Protein AF-A0A8J6B4F4-F1 (afdb_monomer_lite)

Structure (mmCIF, N/CA/C/O backbone):
data_AF-A0A8J6B4F4-F1
#
_entry.id   AF-A0A8J6B4F4-F1
#
loop_
_atom_site.group_PDB
_atom_site.id
_atom_site.type_symbol
_atom_site.label_atom_id
_atom_site.label_alt_id
_atom_site.label_comp_id
_atom_site.label_asym_id
_atom_site.label_entity_id
_atom_site.label_seq_id
_atom_site.pdbx_PDB_ins_code
_atom_site.Cartn_x
_atom_site.Cartn_y
_atom_site.Cartn_z
_atom_site.occupancy
_atom_site.B_iso_or_equiv
_atom_site.auth_seq_id
_atom_site.auth_comp_id
_atom_site.auth_asym_id
_atom_site.auth_atom_id
_atom_site.pdbx_PDB_model_num
ATOM 1 N N . MET A 1 1 ? 9.543 5.063 8.892 1.00 41.09 1 MET A N 1
ATOM 2 C CA . MET A 1 1 ? 10.675 5.876 8.385 1.00 41.09 1 MET A CA 1
ATOM 3 C C . MET A 1 1 ? 11.629 5.167 7.406 1.00 41.09 1 MET A C 1
ATOM 5 O O . MET A 1 1 ? 12.357 5.876 6.733 1.00 41.09 1 MET A O 1
ATOM 9 N N . HIS A 1 2 ? 11.644 3.829 7.254 1.00 43.56 2 HIS A N 1
ATOM 10 C CA . HIS A 1 2 ? 12.591 3.146 6.340 1.00 43.56 2 HIS A CA 1
ATOM 11 C C . HIS A 1 2 ? 12.110 2.933 4.886 1.00 43.56 2 HIS A C 1
ATOM 13 O O . HIS A 1 2 ? 12.934 2.634 4.029 1.00 43.56 2 HIS A O 1
ATOM 19 N N . ARG A 1 3 ? 10.814 3.102 4.579 1.00 51.53 3 ARG A N 1
ATOM 20 C CA . ARG A 1 3 ? 10.248 2.770 3.253 1.00 51.53 3 ARG A CA 1
ATOM 21 C C . ARG A 1 3 ? 10.528 3.803 2.148 1.00 51.53 3 ARG A C 1
ATOM 23 O O . ARG A 1 3 ? 10.890 3.411 1.043 1.00 51.53 3 ARG A O 1
ATOM 30 N N . GLY A 1 4 ? 10.479 5.102 2.452 1.00 48.88 4 GLY A N 1
ATOM 31 C CA . GLY A 1 4 ? 10.804 6.146 1.465 1.00 48.88 4 GLY A CA 1
ATOM 32 C C . GLY A 1 4 ? 12.271 6.131 1.014 1.00 48.88 4 GLY A C 1
ATOM 33 O O . GLY A 1 4 ? 12.582 6.481 -0.119 1.00 48.88 4 GLY A O 1
ATOM 34 N N . VAL A 1 5 ? 13.182 5.649 1.870 1.00 50.75 5 VAL A N 1
ATOM 35 C CA . VAL A 1 5 ? 14.607 5.503 1.526 1.00 50.75 5 VAL A CA 1
ATOM 36 C C . VAL A 1 5 ? 14.806 4.392 0.497 1.00 50.75 5 VAL A C 1
ATOM 38 O O . VAL A 1 5 ? 15.551 4.581 -0.457 1.00 50.75 5 VAL A O 1
ATOM 41 N N . THR A 1 6 ? 14.114 3.258 0.640 1.00 56.06 6 THR A N 1
ATOM 42 C CA . THR A 1 6 ? 14.186 2.168 -0.345 1.00 56.06 6 THR A CA 1
ATOM 43 C C . THR A 1 6 ? 13.655 2.585 -1.717 1.00 56.06 6 THR A C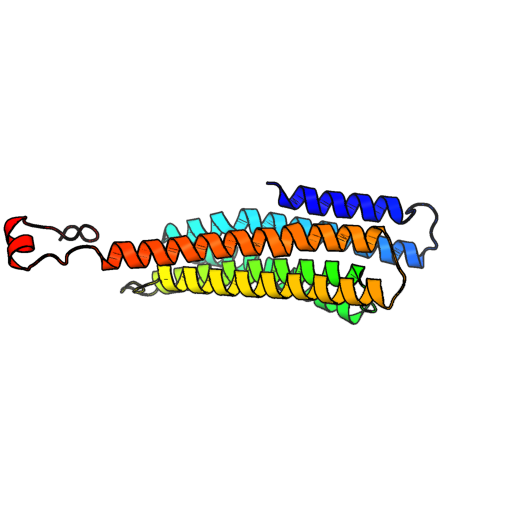 1
ATOM 45 O O . THR A 1 6 ? 14.277 2.250 -2.720 1.00 56.06 6 THR A O 1
ATOM 48 N N . GLU A 1 7 ? 12.584 3.382 -1.767 1.00 55.16 7 GLU A N 1
ATOM 49 C CA . GLU A 1 7 ? 12.007 3.902 -3.018 1.00 55.16 7 GLU A CA 1
ATOM 50 C C . GLU A 1 7 ? 12.895 4.983 -3.664 1.00 55.16 7 GLU A C 1
ATOM 52 O O . GLU A 1 7 ? 13.120 4.977 -4.878 1.00 55.16 7 GLU A O 1
ATOM 57 N N . GLY A 1 8 ? 13.493 5.862 -2.852 1.00 54.66 8 GLY A N 1
ATOM 58 C CA . GLY A 1 8 ? 14.472 6.851 -3.311 1.00 54.66 8 GLY A CA 1
ATOM 59 C C . GLY A 1 8 ? 15.766 6.221 -3.842 1.00 54.66 8 GLY A C 1
ATOM 60 O O . GLY A 1 8 ? 16.319 6.680 -4.842 1.00 54.66 8 GLY A O 1
ATOM 61 N N . VAL A 1 9 ? 16.226 5.127 -3.228 1.00 61.97 9 VAL A N 1
ATOM 62 C CA . VAL A 1 9 ? 17.401 4.373 -3.693 1.00 61.97 9 VAL A CA 1
ATOM 63 C C . VAL A 1 9 ? 17.112 3.666 -5.018 1.00 61.97 9 VAL A C 1
ATOM 65 O O . VAL A 1 9 ? 17.952 3.719 -5.916 1.00 61.97 9 VAL A O 1
ATOM 68 N N . THR A 1 10 ? 15.919 3.088 -5.204 1.00 62.47 10 THR A N 1
ATOM 69 C CA . THR A 1 10 ? 15.520 2.542 -6.515 1.00 62.47 10 THR A CA 1
ATOM 70 C C . THR A 1 10 ? 15.456 3.621 -7.602 1.00 62.47 10 THR A C 1
ATOM 72 O O . THR A 1 10 ? 15.876 3.371 -8.728 1.00 62.47 10 THR A O 1
ATOM 75 N N . LEU A 1 11 ? 15.035 4.844 -7.255 1.00 58.38 11 LEU A N 1
ATOM 76 C CA . LEU A 1 11 ? 15.021 6.016 -8.143 1.00 58.38 11 LEU A CA 1
ATOM 77 C C . LEU A 1 11 ? 16.424 6.430 -8.597 1.00 58.38 11 LEU A C 1
ATOM 79 O O . LEU A 1 11 ? 16.657 6.685 -9.778 1.00 58.38 11 LEU A O 1
ATOM 83 N N . MET A 1 12 ? 17.364 6.485 -7.653 1.00 61.19 12 MET A N 1
ATOM 84 C CA . MET A 1 12 ? 18.741 6.875 -7.936 1.00 61.19 12 MET A CA 1
ATOM 85 C C . MET A 1 12 ? 19.454 5.835 -8.806 1.00 61.19 12 MET A C 1
ATOM 87 O O . MET A 1 12 ? 20.172 6.206 -9.732 1.00 61.19 12 MET A O 1
ATOM 91 N N . LEU A 1 13 ? 19.210 4.545 -8.558 1.00 67.62 13 LEU A N 1
ATOM 92 C CA . LEU A 1 13 ? 19.759 3.458 -9.371 1.00 67.62 13 LEU A CA 1
ATOM 93 C C . LEU A 1 13 ? 19.210 3.485 -10.804 1.00 67.62 13 LEU A C 1
ATOM 95 O O . LEU A 1 13 ? 19.991 3.395 -11.748 1.00 67.62 13 LEU A O 1
ATOM 99 N N . LEU A 1 14 ? 17.904 3.714 -10.977 1.00 62.75 14 LEU A N 1
ATOM 100 C CA . LEU A 1 14 ? 17.281 3.858 -12.297 1.00 62.75 14 LEU A CA 1
ATOM 101 C C . LEU A 1 14 ? 17.819 5.067 -13.080 1.00 62.75 14 LEU A C 1
ATOM 103 O O . LEU A 1 14 ? 18.054 4.964 -14.284 1.00 62.75 14 LEU A O 1
ATOM 107 N N . ALA A 1 15 ? 18.063 6.201 -12.417 1.00 58.19 15 ALA A N 1
ATOM 108 C CA . ALA A 1 15 ? 18.591 7.412 -13.054 1.00 58.19 15 ALA A CA 1
ATOM 109 C C . ALA A 1 15 ? 20.081 7.300 -13.438 1.00 58.19 15 ALA A C 1
ATOM 111 O O . ALA A 1 15 ? 20.487 7.796 -14.489 1.00 58.19 15 ALA A O 1
ATOM 112 N N . LEU A 1 16 ? 20.893 6.630 -12.612 1.00 61.84 16 LEU A N 1
ATOM 113 C CA . LEU A 1 16 ? 22.313 6.372 -12.894 1.00 61.84 16 LEU A CA 1
ATOM 114 C C . LEU A 1 16 ? 22.501 5.378 -14.043 1.00 61.84 16 LEU A C 1
ATOM 116 O O . LEU A 1 16 ? 23.396 5.544 -14.868 1.00 61.84 16 LEU A O 1
ATOM 120 N N . GLN A 1 17 ? 21.648 4.359 -14.113 1.00 59.25 17 GLN A N 1
ATOM 121 C CA . GLN A 1 17 ? 21.760 3.283 -15.093 1.00 59.25 17 GLN A CA 1
ATOM 122 C C . GLN A 1 17 ? 21.285 3.681 -16.498 1.00 59.25 17 GLN A C 1
ATOM 124 O O . GLN A 1 17 ? 21.680 3.059 -17.480 1.00 59.25 17 GLN A O 1
ATOM 129 N N . THR A 1 18 ? 20.461 4.723 -16.613 1.00 57.94 18 THR A N 1
ATOM 130 C CA . THR A 1 18 ? 19.840 5.138 -17.881 1.00 57.94 18 THR A CA 1
ATOM 131 C C . THR A 1 18 ? 20.628 6.189 -18.665 1.00 57.94 18 THR A C 1
ATOM 133 O O . THR A 1 18 ? 20.207 6.537 -19.762 1.00 57.94 18 THR A O 1
ATOM 136 N N . GLY A 1 19 ? 21.774 6.680 -18.169 1.00 53.78 19 GLY A N 1
ATOM 137 C CA . GLY A 1 19 ? 22.649 7.576 -18.946 1.00 53.78 19 GLY A CA 1
ATOM 138 C C . GLY A 1 19 ? 21.960 8.877 -19.382 1.00 53.78 19 GLY A C 1
ATOM 139 O O . GLY A 1 19 ? 22.082 9.302 -20.526 1.00 53.78 19 GLY A O 1
ATOM 140 N N . LEU A 1 20 ? 21.214 9.499 -18.462 1.00 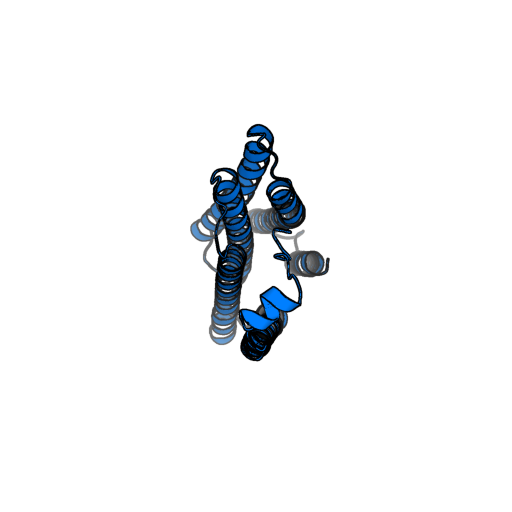48.41 20 LEU A N 1
ATOM 141 C CA . LEU A 1 20 ? 20.202 10.547 -18.682 1.00 48.41 20 LEU A CA 1
ATOM 142 C C . LEU A 1 20 ? 20.609 11.758 -19.555 1.00 48.41 20 LEU A C 1
ATOM 144 O O . LEU A 1 20 ? 19.737 12.497 -20.015 1.00 48.41 20 LEU A O 1
ATOM 148 N N . LEU A 1 21 ? 21.909 11.992 -19.751 1.00 49.09 21 LEU A N 1
ATOM 149 C CA . LEU A 1 21 ? 22.452 13.171 -20.429 1.00 49.09 21 LEU A CA 1
ATOM 150 C C . LEU A 1 21 ? 22.742 12.975 -21.929 1.00 49.09 21 LEU A C 1
ATOM 152 O O . LEU A 1 21 ? 22.844 13.983 -22.621 1.00 49.09 21 LEU A O 1
ATOM 156 N N . ASP A 1 22 ? 22.786 11.739 -22.447 1.00 47.06 22 ASP A N 1
ATOM 157 C CA . ASP A 1 22 ? 23.226 11.453 -23.833 1.00 47.06 22 ASP A CA 1
ATOM 158 C C . ASP A 1 22 ? 22.140 10.863 -24.765 1.00 47.06 22 ASP A C 1
ATOM 160 O O . ASP A 1 22 ? 22.428 10.479 -25.899 1.00 47.06 22 ASP A O 1
ATOM 164 N N . LEU A 1 23 ? 20.871 10.787 -24.336 1.00 49.66 23 LEU A N 1
ATOM 165 C CA . LEU A 1 23 ? 19.815 10.106 -25.108 1.00 49.66 23 LEU A CA 1
ATOM 166 C C . LEU A 1 23 ? 18.977 11.003 -26.043 1.00 49.66 23 LEU A C 1
ATOM 168 O O . LEU A 1 23 ? 18.675 12.166 -25.760 1.00 49.66 23 LEU A O 1
ATOM 172 N N . HIS A 1 24 ? 18.512 10.389 -27.142 1.00 57.69 24 HIS A N 1
ATOM 173 C CA . HIS A 1 24 ? 17.580 10.951 -28.128 1.00 57.69 24 HIS A CA 1
ATOM 174 C C . HIS A 1 24 ? 16.286 11.479 -27.471 1.00 57.69 24 HIS A C 1
ATOM 176 O O . HIS A 1 24 ? 15.762 10.898 -26.519 1.00 57.69 24 HIS A O 1
ATOM 182 N N . VAL A 1 25 ? 15.720 12.563 -28.020 1.00 61.19 25 VAL A N 1
ATOM 183 C CA . VAL A 1 25 ? 14.598 13.334 -27.431 1.00 61.19 25 VAL A CA 1
ATOM 184 C C . VAL A 1 25 ? 13.389 12.474 -27.014 1.00 61.19 25 VAL A C 1
ATOM 186 O O . VAL A 1 25 ? 12.781 12.754 -25.985 1.00 61.19 25 VAL A O 1
ATOM 189 N N . LEU A 1 26 ? 13.060 11.413 -27.759 1.00 58.06 26 LEU A N 1
ATOM 190 C CA . LEU A 1 26 ? 11.957 10.492 -27.440 1.00 58.06 26 LEU A CA 1
ATOM 191 C C . LEU A 1 26 ? 12.215 9.656 -26.174 1.00 58.06 26 LEU A C 1
ATOM 193 O O . LEU A 1 26 ? 11.368 9.620 -25.283 1.00 58.06 26 LEU A O 1
ATOM 197 N N . GLN A 1 27 ? 13.399 9.049 -26.049 1.00 58.69 27 GLN A N 1
ATOM 198 C CA . GLN A 1 27 ? 13.790 8.296 -24.850 1.00 58.69 27 GLN A CA 1
ATOM 199 C C . GLN A 1 27 ? 13.924 9.206 -23.625 1.00 58.69 27 GLN A C 1
ATOM 201 O O . GLN A 1 27 ? 13.537 8.821 -22.523 1.00 58.69 27 GLN A O 1
ATOM 206 N N . ARG A 1 28 ? 14.395 10.444 -23.814 1.00 64.44 28 ARG A N 1
ATOM 207 C CA . ARG A 1 28 ? 14.478 11.435 -22.735 1.00 64.44 28 ARG A CA 1
ATOM 208 C C . ARG A 1 28 ? 13.099 11.800 -22.178 1.00 64.44 28 ARG A C 1
ATOM 210 O O . ARG A 1 28 ? 12.940 11.883 -20.965 1.00 64.44 28 ARG A O 1
ATOM 217 N N . THR A 1 29 ? 12.096 11.989 -23.036 1.00 64.62 29 THR A N 1
ATOM 218 C CA . THR A 1 29 ? 10.718 12.280 -22.601 1.00 64.62 29 THR A CA 1
ATOM 219 C C . THR A 1 29 ? 10.096 11.102 -21.851 1.00 64.62 29 THR A C 1
ATOM 221 O O . THR A 1 29 ? 9.424 11.307 -20.839 1.00 64.62 29 THR A O 1
ATOM 224 N N . PHE A 1 30 ? 10.357 9.870 -22.296 1.00 66.06 30 PHE A N 1
ATOM 225 C CA . PHE A 1 30 ? 9.906 8.661 -21.605 1.00 66.06 30 PHE A CA 1
ATOM 226 C C . PHE A 1 30 ? 10.510 8.553 -20.198 1.00 66.06 30 PHE A C 1
ATOM 228 O O . PHE A 1 30 ? 9.788 8.428 -19.210 1.00 66.06 30 PHE A O 1
ATOM 235 N N . LEU A 1 31 ? 11.827 8.718 -20.092 1.00 69.06 31 LEU A N 1
ATOM 236 C CA . LEU A 1 31 ? 12.550 8.640 -18.827 1.00 69.06 31 LEU A CA 1
ATOM 237 C C . LEU A 1 31 ? 12.162 9.760 -17.848 1.00 69.06 31 LEU A C 1
ATOM 239 O O . LEU A 1 31 ? 11.967 9.508 -16.661 1.00 69.06 31 LEU A O 1
ATOM 243 N N . LEU A 1 32 ? 11.974 10.989 -18.340 1.00 68.88 32 LEU A N 1
ATOM 244 C CA . LEU A 1 32 ? 11.455 12.097 -17.531 1.00 68.88 32 LEU A CA 1
ATOM 245 C C . LEU A 1 32 ? 10.032 11.828 -17.031 1.00 68.88 32 LEU A C 1
ATOM 247 O O . LEU A 1 32 ? 9.714 12.184 -15.899 1.00 68.88 32 LEU A O 1
ATOM 251 N N . SER A 1 33 ? 9.192 11.174 -17.838 1.00 68.31 33 SER A N 1
ATOM 252 C CA . SER A 1 33 ? 7.837 10.786 -17.427 1.00 68.31 33 SER A CA 1
ATOM 253 C C . SER A 1 33 ? 7.867 9.739 -16.312 1.00 68.31 33 SER A C 1
ATOM 255 O O . SER A 1 33 ? 7.106 9.852 -15.354 1.00 68.31 33 SER A O 1
ATOM 257 N N . ILE A 1 34 ? 8.793 8.775 -16.383 1.00 71.88 34 ILE A N 1
ATOM 258 C CA . ILE A 1 34 ? 9.046 7.793 -15.317 1.00 71.88 34 ILE A CA 1
ATOM 259 C C . ILE A 1 34 ? 9.513 8.492 -14.037 1.00 71.88 34 ILE A C 1
ATOM 261 O O . ILE A 1 34 ? 8.951 8.261 -12.972 1.00 71.88 34 ILE A O 1
ATOM 265 N N . ILE A 1 35 ? 10.503 9.385 -14.119 1.00 74.75 35 ILE A N 1
ATOM 266 C CA . ILE A 1 35 ? 11.019 10.097 -12.939 1.00 74.75 35 ILE A CA 1
ATOM 267 C C . ILE A 1 35 ? 9.925 10.952 -12.299 1.00 74.75 35 ILE A C 1
ATOM 269 O O . ILE A 1 35 ? 9.729 10.886 -11.085 1.00 74.75 35 ILE A O 1
ATOM 273 N N . LEU A 1 36 ? 9.181 11.713 -13.105 1.00 72.56 36 LEU A N 1
ATOM 274 C CA . LEU A 1 36 ? 8.054 12.512 -12.631 1.00 72.56 36 LEU A CA 1
ATOM 275 C C . LEU A 1 36 ? 7.016 11.627 -11.938 1.00 72.56 36 LEU A C 1
ATOM 277 O O . LEU A 1 36 ? 6.555 11.967 -10.852 1.00 72.56 36 LEU A O 1
ATOM 281 N N . PHE A 1 37 ? 6.692 10.474 -12.523 1.00 71.69 37 PHE A N 1
ATOM 282 C CA . PHE A 1 37 ? 5.773 9.513 -11.926 1.00 71.69 37 PHE A CA 1
ATOM 283 C C . PHE A 1 37 ? 6.262 9.021 -10.564 1.00 71.69 37 PHE A C 1
ATOM 285 O O . PHE A 1 37 ? 5.469 8.972 -9.624 1.00 71.69 37 PHE A O 1
ATOM 292 N N . ILE A 1 38 ? 7.545 8.677 -10.415 1.00 74.06 38 ILE A N 1
ATOM 293 C CA . ILE A 1 38 ? 8.048 8.184 -9.125 1.00 74.06 38 ILE A CA 1
ATOM 294 C C . ILE A 1 38 ? 8.042 9.306 -8.080 1.00 74.06 38 ILE A C 1
ATOM 296 O O . ILE A 1 38 ? 7.620 9.095 -6.942 1.00 74.06 38 ILE A O 1
ATOM 300 N N . VAL A 1 39 ? 8.440 10.524 -8.456 1.00 76.44 39 VAL A N 1
ATOM 301 C CA . VAL A 1 39 ? 8.377 11.696 -7.565 1.00 76.44 39 VAL A CA 1
ATOM 302 C C . VAL A 1 39 ? 6.939 11.960 -7.117 1.00 76.44 39 VAL A C 1
ATOM 304 O O . VAL A 1 39 ? 6.678 12.171 -5.933 1.00 76.44 39 VAL A O 1
ATOM 307 N N . VAL A 1 40 ? 5.981 11.894 -8.037 1.00 74.62 40 VAL A N 1
ATOM 308 C CA . VAL A 1 40 ? 4.568 12.096 -7.717 1.00 74.62 40 VAL A CA 1
ATOM 309 C C . VAL A 1 40 ? 4.038 10.966 -6.829 1.00 74.62 40 VAL A C 1
ATOM 311 O O . VAL A 1 40 ? 3.426 11.248 -5.802 1.00 74.62 40 VAL A O 1
ATOM 314 N N . THR A 1 41 ? 4.328 9.704 -7.149 1.00 72.75 41 THR A N 1
ATOM 315 C CA . THR A 1 41 ? 3.896 8.539 -6.354 1.00 72.75 41 THR A CA 1
ATOM 316 C C . THR A 1 41 ? 4.462 8.583 -4.936 1.00 72.75 41 THR A C 1
ATOM 318 O O . THR A 1 41 ? 3.712 8.442 -3.975 1.00 72.75 41 THR A O 1
ATOM 321 N N . SER A 1 42 ? 5.756 8.875 -4.780 1.00 76.00 42 SER A N 1
ATOM 322 C CA . SER A 1 42 ? 6.401 9.010 -3.464 1.00 76.00 42 SER A CA 1
ATOM 323 C C . SER A 1 42 ? 5.846 10.186 -2.652 1.00 76.00 42 SER A C 1
ATOM 325 O O . SER A 1 42 ? 5.670 10.082 -1.434 1.00 76.00 42 SER A O 1
ATOM 327 N N . THR A 1 43 ? 5.484 11.287 -3.317 1.00 78.56 43 THR A N 1
ATOM 328 C CA . THR A 1 43 ? 4.806 12.416 -2.667 1.00 78.56 43 THR A CA 1
ATOM 329 C C . THR A 1 43 ? 3.414 12.008 -2.188 1.00 78.56 43 THR A C 1
ATOM 331 O O . THR A 1 43 ? 3.061 12.283 -1.044 1.00 78.56 43 THR A O 1
ATOM 334 N N . LEU A 1 44 ? 2.631 11.312 -3.019 1.00 74.75 44 LEU A N 1
ATOM 335 C CA . LEU A 1 44 ? 1.303 10.812 -2.647 1.00 74.75 44 LEU A CA 1
ATOM 336 C C . LEU A 1 44 ? 1.390 9.828 -1.482 1.00 74.75 44 LEU A C 1
ATOM 338 O O . LEU A 1 44 ? 0.626 9.948 -0.531 1.00 74.75 44 LEU A O 1
ATOM 342 N N . GLN A 1 45 ? 2.356 8.914 -1.508 1.00 77.12 45 GLN A N 1
ATOM 343 C CA . GLN A 1 45 ? 2.588 7.970 -0.420 1.00 77.12 45 GLN A CA 1
ATOM 344 C C . GLN A 1 45 ? 2.951 8.689 0.885 1.00 77.12 45 GLN A C 1
ATOM 346 O O . GLN A 1 45 ? 2.382 8.384 1.931 1.00 77.12 45 GLN A O 1
ATOM 351 N N . SER A 1 46 ? 3.803 9.714 0.822 1.00 78.88 46 SER A N 1
ATOM 352 C CA . SER A 1 46 ? 4.121 10.559 1.982 1.00 78.88 46 SER A CA 1
ATOM 353 C C . SER A 1 46 ? 2.883 11.280 2.524 1.00 78.88 46 SER A C 1
ATOM 355 O O . SER A 1 46 ? 2.686 11.362 3.735 1.00 78.88 46 SER A O 1
ATOM 357 N N . MET A 1 47 ? 2.016 11.780 1.636 1.00 77.75 47 MET A N 1
ATOM 358 C CA . MET A 1 47 ? 0.747 12.390 2.034 1.00 77.75 47 MET A CA 1
ATOM 359 C C . MET A 1 47 ? -0.156 11.372 2.734 1.00 77.75 47 MET A C 1
ATOM 361 O O . MET A 1 47 ? -0.710 11.701 3.778 1.00 77.75 47 MET A O 1
ATOM 365 N N . VAL A 1 48 ? -0.275 10.141 2.226 1.00 77.12 48 VAL A N 1
ATOM 366 C CA . VAL A 1 48 ? -1.065 9.068 2.860 1.00 77.12 48 VAL A CA 1
ATOM 367 C C . VAL A 1 48 ? -0.540 8.746 4.259 1.00 77.12 48 VAL A C 1
ATOM 369 O O . VAL A 1 48 ? -1.329 8.736 5.199 1.00 77.12 48 VAL A O 1
ATOM 372 N N . GLU A 1 49 ? 0.775 8.575 4.426 1.00 77.25 49 GLU A N 1
ATOM 373 C CA . GLU A 1 49 ? 1.390 8.271 5.729 1.00 77.25 49 GLU A CA 1
ATOM 374 C C . GLU A 1 49 ? 1.119 9.352 6.788 1.00 77.25 49 GLU A C 1
ATOM 376 O O . GLU A 1 49 ? 0.901 9.038 7.956 1.00 77.25 49 GLU A O 1
ATOM 381 N N . ILE A 1 50 ? 1.109 10.628 6.392 1.00 77.94 50 ILE A N 1
ATOM 382 C CA . ILE A 1 50 ? 0.800 11.748 7.297 1.00 77.94 50 ILE A CA 1
ATOM 383 C C . ILE A 1 50 ? -0.704 11.824 7.583 1.00 77.94 50 ILE A C 1
ATOM 385 O O . ILE A 1 50 ? -1.125 12.170 8.687 1.00 77.94 50 ILE A O 1
ATOM 389 N N . SER A 1 51 ? -1.520 11.516 6.580 1.00 74.69 51 SER A N 1
ATOM 390 C CA . SER A 1 51 ? -2.972 11.669 6.634 1.00 74.69 51 SER A CA 1
ATOM 391 C C . SER A 1 51 ? -3.648 10.592 7.467 1.00 74.69 51 SER A C 1
ATOM 393 O O . SER A 1 51 ? -4.601 10.894 8.178 1.00 74.69 51 SER A O 1
ATOM 395 N N . ASP A 1 52 ? -3.145 9.361 7.410 1.00 76.62 52 ASP A N 1
ATOM 396 C CA . ASP A 1 52 ? -3.697 8.194 8.101 1.00 76.62 52 ASP A CA 1
ATOM 397 C C . ASP A 1 52 ? -3.906 8.431 9.617 1.00 76.62 52 ASP A C 1
ATOM 399 O O . ASP A 1 52 ? -5.051 8.371 10.077 1.00 76.62 52 ASP A O 1
ATOM 403 N N . PRO A 1 53 ? -2.891 8.841 10.412 1.00 78.88 53 PRO A N 1
ATOM 404 C CA . PRO A 1 53 ? -3.088 9.112 11.837 1.00 78.88 53 PRO A CA 1
ATOM 405 C C . PRO A 1 53 ? -3.988 10.327 12.104 1.00 78.88 53 PRO A C 1
ATOM 407 O O . PRO A 1 53 ? -4.706 10.344 13.101 1.00 78.88 53 PRO A O 1
ATOM 410 N N . ILE A 1 54 ? -3.983 11.341 11.231 1.00 76.62 54 ILE A N 1
ATOM 411 C CA . ILE A 1 54 ? -4.819 12.544 11.388 1.00 76.62 54 ILE A CA 1
ATOM 412 C C . ILE A 1 54 ? -6.294 12.194 11.183 1.00 76.62 54 ILE A C 1
ATOM 414 O O . ILE A 1 54 ? -7.152 12.638 11.945 1.00 76.62 54 ILE A O 1
ATOM 418 N N . VAL A 1 55 ? -6.589 11.392 10.161 1.00 72.56 55 VAL A N 1
ATOM 419 C CA . VAL A 1 55 ? -7.939 10.940 9.820 1.00 72.56 55 VAL A CA 1
ATOM 420 C C . VAL A 1 55 ? -8.479 10.011 10.911 1.00 72.56 55 VAL A C 1
ATOM 422 O O . VAL A 1 55 ? -9.617 10.190 11.346 1.00 72.56 55 VAL A O 1
ATOM 425 N N . LEU A 1 56 ? -7.647 9.097 11.423 1.00 74.31 56 LEU A N 1
ATOM 426 C CA . LEU A 1 56 ? -7.996 8.228 12.551 1.00 74.31 56 LEU A CA 1
ATOM 427 C C . LEU A 1 56 ? -8.206 9.015 13.856 1.00 74.31 56 LEU A C 1
ATOM 429 O O . LEU A 1 56 ? -9.159 8.755 14.587 1.00 74.31 56 LEU A O 1
ATOM 433 N N . ALA A 1 57 ? -7.384 10.030 14.137 1.00 76.31 57 ALA A N 1
ATOM 434 C CA . ALA A 1 57 ? -7.573 10.895 15.302 1.00 76.31 57 ALA A CA 1
ATOM 435 C C . ALA A 1 57 ? -8.842 11.763 15.192 1.00 76.31 57 ALA A C 1
ATOM 437 O O . ALA A 1 57 ? -9.541 11.995 16.182 1.00 76.31 57 ALA A O 1
ATOM 438 N N . LEU A 1 58 ? -9.174 12.237 13.986 1.00 70.56 58 LEU A N 1
ATOM 439 C CA . LEU A 1 58 ? -10.400 12.998 13.738 1.00 70.56 58 LEU A CA 1
ATOM 440 C C . LEU A 1 58 ? -11.654 12.128 13.918 1.00 70.56 58 LEU A C 1
ATOM 442 O O . LEU A 1 58 ? -12.666 12.615 14.415 1.00 70.56 58 LEU A O 1
ATOM 446 N N . ALA A 1 59 ? -11.575 10.849 13.548 1.00 68.38 59 ALA A N 1
ATOM 447 C CA . ALA A 1 59 ? -12.611 9.862 13.828 1.00 68.38 59 ALA A CA 1
ATOM 448 C C . ALA A 1 59 ? -12.776 9.620 15.341 1.00 68.38 59 ALA A C 1
ATOM 450 O O . ALA A 1 59 ? -13.881 9.744 15.864 1.00 68.38 59 ALA A O 1
ATOM 451 N N . ALA A 1 60 ? -11.676 9.385 16.063 1.00 69.12 60 ALA A N 1
ATOM 452 C CA . ALA A 1 60 ? -11.702 9.097 17.500 1.00 69.12 60 ALA A CA 1
ATOM 453 C C . ALA A 1 60 ? -12.175 10.277 18.373 1.00 69.12 60 ALA A C 1
ATOM 455 O O . ALA A 1 60 ? -12.679 10.077 19.474 1.00 69.12 60 ALA A O 1
ATOM 456 N N . THR A 1 61 ? -12.024 11.519 17.902 1.00 70.31 61 THR A N 1
ATOM 457 C CA . THR A 1 61 ? -12.443 12.722 18.650 1.00 70.31 61 THR A CA 1
ATOM 458 C C . THR A 1 61 ? -13.945 13.014 18.577 1.00 70.31 61 THR A C 1
ATOM 460 O O . THR A 1 61 ? -14.406 13.947 19.233 1.00 70.31 61 THR A O 1
ATOM 463 N N . GLY A 1 62 ? -14.714 12.253 17.790 1.00 64.50 62 GLY A N 1
ATOM 464 C CA . GLY A 1 62 ? -16.178 12.338 17.729 1.00 64.50 62 GLY A CA 1
ATOM 465 C C . GLY A 1 62 ? -16.751 13.712 17.369 1.00 64.50 62 GLY A C 1
ATOM 466 O O . GLY A 1 62 ? -17.880 14.055 17.725 1.00 64.50 62 GLY A O 1
ATOM 467 N N . ASN A 1 63 ? -15.969 14.544 16.682 1.00 67.38 63 ASN A N 1
ATOM 468 C CA . ASN A 1 63 ? -16.346 15.919 16.388 1.00 67.38 63 ASN A CA 1
ATOM 469 C C . ASN A 1 63 ? -17.397 15.963 15.268 1.00 67.38 63 ASN A C 1
ATOM 471 O O . ASN A 1 63 ? -17.071 15.695 14.128 1.00 67.38 63 ASN A O 1
ATOM 475 N N . ARG A 1 64 ? -18.634 16.396 15.528 1.00 66.69 64 ARG A N 1
ATOM 476 C CA . ARG A 1 64 ? -19.721 16.384 14.521 1.00 66.69 64 ARG A CA 1
ATOM 477 C C . ARG A 1 64 ? -19.614 17.437 13.399 1.00 66.69 64 ARG A C 1
ATOM 479 O O . ARG A 1 64 ? -20.566 17.611 12.646 1.00 66.69 64 ARG A O 1
ATOM 486 N N . SER A 1 65 ? -18.512 18.186 13.277 1.00 74.75 65 SER A N 1
ATOM 487 C CA . SER A 1 65 ? -18.404 19.275 12.287 1.00 74.75 65 SER A CA 1
ATOM 488 C C . SER A 1 65 ? -18.198 18.753 10.848 1.00 74.75 65 SER A C 1
ATOM 490 O O . SER A 1 65 ? -17.085 18.356 10.486 1.00 74.75 65 SER A O 1
ATOM 492 N N . PRO A 1 66 ? -19.214 18.819 9.961 1.00 69.81 66 PRO A N 1
ATOM 493 C CA . PRO A 1 66 ? -19.163 18.168 8.647 1.00 69.81 66 PRO A CA 1
ATOM 494 C C . PRO A 1 66 ? -18.078 18.751 7.730 1.00 69.81 66 PRO A C 1
ATOM 496 O O . PRO A 1 66 ? -17.538 18.050 6.883 1.00 69.81 66 PRO A O 1
ATOM 499 N N . TRP A 1 67 ? -17.692 20.015 7.930 1.00 74.00 67 TRP A N 1
ATOM 500 C CA . TRP A 1 67 ? -16.638 20.682 7.158 1.00 74.00 67 TRP A CA 1
ATOM 501 C C . TRP A 1 67 ? -15.243 20.078 7.352 1.00 74.00 67 TRP A C 1
ATOM 503 O O . TRP A 1 67 ? -14.462 20.017 6.401 1.00 74.00 67 TRP A O 1
ATOM 513 N N . LYS A 1 68 ? -14.910 19.615 8.564 1.00 73.81 68 LYS A N 1
ATOM 514 C CA . LYS A 1 68 ? -13.614 18.967 8.824 1.00 73.81 68 LYS A CA 1
ATOM 515 C C . LYS A 1 68 ? -13.575 17.571 8.204 1.00 73.81 68 LYS A C 1
ATOM 517 O O . LYS A 1 68 ? -12.566 17.202 7.606 1.00 73.81 68 LYS A O 1
ATOM 522 N N . HIS A 1 69 ? -14.696 16.854 8.271 1.00 76.12 69 HIS A N 1
ATOM 523 C CA . HIS A 1 69 ? -14.862 15.549 7.634 1.00 76.12 69 HIS A CA 1
ATOM 524 C C . HIS A 1 69 ? -14.812 15.644 6.110 1.00 76.12 69 HIS A C 1
ATOM 526 O O . HIS A 1 69 ? -14.052 14.913 5.484 1.00 76.12 69 HIS A O 1
ATOM 532 N N . LEU A 1 70 ? -15.503 16.621 5.515 1.00 77.25 70 LEU A N 1
ATOM 533 C CA . LEU A 1 70 ? -15.465 16.870 4.074 1.00 77.25 70 LEU A CA 1
ATOM 534 C C . LEU A 1 70 ? -14.042 17.155 3.576 1.00 77.25 70 LEU A C 1
ATOM 536 O O . LEU A 1 70 ? -13.642 16.641 2.534 1.00 77.25 70 LEU A O 1
ATOM 540 N N . ARG A 1 71 ? -13.255 17.937 4.327 1.00 78.69 71 ARG A N 1
ATOM 541 C CA . ARG A 1 71 ? -11.851 18.212 3.986 1.00 78.69 71 ARG A CA 1
ATOM 542 C C . ARG A 1 71 ? -10.995 16.942 4.014 1.00 78.69 71 ARG A C 1
ATOM 544 O O . ARG A 1 71 ? -10.211 16.736 3.092 1.00 78.69 71 ARG A O 1
ATOM 551 N N . GLY A 1 72 ? -11.155 16.101 5.038 1.00 73.56 72 GLY A N 1
ATOM 552 C CA . GLY A 1 72 ? -10.448 14.819 5.147 1.00 73.56 72 GLY A CA 1
ATOM 553 C C . GLY A 1 72 ? -10.826 13.846 4.027 1.00 73.56 72 GLY A C 1
ATOM 554 O O . GLY A 1 72 ? -9.953 13.345 3.325 1.00 73.56 72 GLY A O 1
ATOM 555 N N . VAL A 1 73 ? -12.128 13.661 3.790 1.00 77.81 73 VAL A N 1
ATOM 556 C CA . VAL A 1 73 ? -12.666 12.794 2.728 1.00 77.81 73 VAL A CA 1
ATOM 557 C C . VAL A 1 73 ? -12.228 13.253 1.345 1.00 77.81 73 VAL A C 1
ATOM 559 O O . VAL A 1 73 ? -11.807 12.431 0.539 1.00 77.81 73 VAL A O 1
ATOM 562 N N . SER A 1 74 ? -12.294 14.557 1.066 1.00 80.50 74 SER A N 1
ATOM 563 C CA . SER A 1 74 ? -11.870 15.123 -0.218 1.00 80.50 74 SER A CA 1
ATOM 564 C C . SER A 1 74 ? -10.392 14.838 -0.499 1.00 80.50 74 SER A C 1
ATOM 566 O O . SER A 1 74 ? -10.032 14.421 -1.599 1.00 80.50 74 SER A O 1
ATOM 568 N N . MET A 1 75 ? -9.538 14.973 0.519 1.00 79.88 75 MET A N 1
ATOM 569 C CA . MET A 1 75 ? -8.122 14.648 0.398 1.00 79.88 75 MET A CA 1
ATOM 570 C C . MET A 1 75 ? -7.896 13.144 0.178 1.00 79.88 75 MET A C 1
ATOM 572 O O . MET A 1 75 ? -7.137 12.783 -0.716 1.00 79.88 75 MET A O 1
ATOM 576 N N . CYS A 1 76 ? -8.587 12.262 0.908 1.00 76.56 76 CYS A N 1
ATOM 577 C CA . CYS A 1 76 ? -8.521 10.814 0.666 1.00 76.56 76 CYS A CA 1
ATOM 578 C C . CYS A 1 76 ? -8.995 10.442 -0.748 1.00 76.56 76 CYS A C 1
ATOM 580 O O . CYS A 1 76 ? -8.350 9.644 -1.422 1.00 76.56 76 CYS A O 1
ATOM 582 N N . LEU A 1 77 ? -10.082 11.049 -1.229 1.00 82.50 77 LEU A N 1
ATOM 583 C CA . LEU A 1 77 ? -10.607 10.809 -2.570 1.00 82.50 77 LEU A CA 1
ATOM 584 C C . LEU A 1 77 ? -9.609 11.251 -3.649 1.00 82.50 77 LEU A C 1
ATOM 586 O O . LEU A 1 77 ? -9.377 10.518 -4.608 1.00 82.50 77 LEU A O 1
ATOM 590 N N . PHE A 1 78 ? -8.968 12.408 -3.469 1.00 81.31 78 PHE A N 1
ATOM 591 C CA . PHE A 1 78 ? -7.889 12.865 -4.345 1.00 81.31 78 PHE A CA 1
ATOM 592 C C . PHE A 1 78 ? -6.713 11.878 -4.358 1.00 81.31 78 PHE A C 1
ATOM 594 O O . PHE A 1 78 ? -6.262 11.471 -5.429 1.00 81.31 78 PHE A O 1
ATOM 601 N N . LEU A 1 79 ? -6.267 11.441 -3.175 1.00 78.06 79 LEU A N 1
ATOM 602 C CA . LEU A 1 79 ? -5.180 10.473 -3.020 1.00 78.06 79 LEU A CA 1
ATOM 603 C C . LEU A 1 79 ? -5.530 9.076 -3.557 1.00 78.06 79 LEU A C 1
ATOM 605 O O . LEU A 1 79 ? -4.618 8.300 -3.803 1.00 78.06 79 LEU A O 1
ATOM 609 N N . PHE A 1 80 ? -6.807 8.749 -3.768 1.00 78.25 80 PHE A N 1
ATOM 610 C CA . PHE A 1 80 ? -7.241 7.494 -4.391 1.00 78.25 80 PHE A CA 1
ATOM 611 C C . PHE A 1 80 ? -7.359 7.605 -5.917 1.00 78.25 80 PHE A C 1
ATOM 613 O O . PHE A 1 80 ? -6.837 6.764 -6.657 1.00 78.25 80 PHE A O 1
ATOM 620 N N . ILE A 1 81 ? -8.038 8.651 -6.402 1.00 82.00 81 ILE A N 1
ATOM 621 C CA . ILE A 1 81 ? -8.295 8.848 -7.834 1.00 82.00 81 ILE A CA 1
ATOM 622 C C . ILE A 1 81 ? -6.985 9.091 -8.576 1.00 82.00 81 ILE A C 1
ATOM 624 O O . ILE A 1 81 ? -6.784 8.540 -9.657 1.00 82.00 81 ILE A O 1
ATOM 628 N N . PHE A 1 82 ? -6.090 9.899 -8.006 1.00 79.00 82 PHE A N 1
ATOM 629 C CA . PHE A 1 82 ? -4.885 10.324 -8.702 1.00 79.00 82 PHE A CA 1
ATOM 630 C C . PHE A 1 82 ? -3.927 9.150 -9.018 1.00 79.00 82 PHE A C 1
ATOM 632 O O . PHE A 1 82 ? -3.615 8.975 -10.198 1.00 79.00 82 PHE A O 1
ATOM 639 N N . PRO A 1 83 ? -3.499 8.293 -8.061 1.00 76.38 83 PRO A N 1
ATOM 640 C CA . PRO A 1 83 ? -2.656 7.136 -8.380 1.00 76.38 83 PRO A CA 1
ATOM 641 C C . PRO A 1 83 ? -3.355 6.121 -9.291 1.00 76.38 83 PRO A C 1
ATOM 643 O O . PRO A 1 83 ? -2.720 5.577 -10.192 1.00 76.38 83 PRO A O 1
ATOM 646 N N . SER A 1 84 ? -4.662 5.900 -9.107 1.00 80.44 84 SER A N 1
ATOM 647 C CA . SER A 1 84 ? -5.443 4.977 -9.943 1.00 80.44 84 SER A CA 1
ATOM 648 C C . SER A 1 84 ? -5.497 5.442 -11.401 1.00 80.44 84 SER A C 1
ATOM 650 O O . SER A 1 84 ? -5.250 4.668 -12.326 1.00 80.44 84 SER A O 1
ATOM 652 N N . PHE A 1 85 ? -5.767 6.732 -11.616 1.00 81.50 85 PHE A N 1
ATOM 653 C CA . PHE A 1 85 ? -5.749 7.345 -12.941 1.00 81.50 85 PHE A CA 1
ATOM 654 C C . PHE A 1 85 ? -4.356 7.267 -13.573 1.00 81.50 85 PHE A C 1
ATOM 656 O O . PHE A 1 85 ? -4.226 6.976 -14.763 1.00 81.50 85 PHE A O 1
ATOM 663 N N . MET A 1 86 ? -3.313 7.486 -12.773 1.00 74.69 86 MET A N 1
ATOM 664 C CA . MET A 1 86 ? -1.931 7.426 -13.231 1.00 74.69 86 MET A CA 1
ATOM 665 C C . MET A 1 86 ? -1.531 6.006 -13.659 1.00 74.69 86 MET A C 1
ATOM 667 O O . MET A 1 86 ? -0.977 5.837 -14.743 1.00 74.69 86 MET A O 1
ATOM 671 N N . ALA A 1 87 ? -1.885 4.982 -12.876 1.00 77.88 87 ALA A N 1
ATOM 672 C CA . ALA A 1 87 ? -1.670 3.574 -13.218 1.00 77.88 87 ALA A CA 1
ATOM 673 C C . ALA A 1 87 ? -2.405 3.168 -14.506 1.00 77.88 87 ALA A C 1
ATOM 675 O O . ALA A 1 87 ? -1.838 2.491 -15.367 1.00 77.88 87 ALA A O 1
ATOM 676 N N . TYR A 1 88 ? -3.649 3.626 -14.676 1.00 81.75 88 TYR A N 1
ATOM 677 C CA . TYR A 1 88 ? -4.421 3.396 -15.898 1.00 81.75 88 TYR A CA 1
ATOM 678 C C . TYR A 1 88 ? -3.757 4.034 -17.125 1.00 81.75 88 TYR A C 1
ATOM 680 O O . TYR A 1 88 ? -3.604 3.397 -18.164 1.00 81.75 88 TYR A O 1
ATOM 688 N N . LYS A 1 89 ? -3.309 5.289 -17.011 1.00 75.25 89 LYS A N 1
ATOM 689 C CA . LYS A 1 89 ? -2.610 5.975 -18.104 1.00 75.25 89 LYS A CA 1
ATOM 690 C C . LYS A 1 89 ? -1.300 5.287 -18.478 1.00 75.25 89 LYS A C 1
ATOM 692 O O . LYS A 1 89 ? -1.024 5.167 -19.667 1.00 75.25 89 LYS A O 1
ATOM 697 N N . LEU A 1 90 ? -0.528 4.831 -17.490 1.00 70.38 90 LEU A N 1
ATOM 698 C CA . LEU A 1 90 ? 0.733 4.130 -17.732 1.00 70.38 90 LEU A CA 1
ATOM 699 C C . LEU A 1 90 ? 0.510 2.792 -18.445 1.00 70.38 90 LEU A C 1
ATOM 701 O O . LEU A 1 90 ? 1.158 2.537 -19.451 1.00 70.38 90 LEU A O 1
ATOM 705 N N . SER A 1 91 ? -0.440 1.986 -17.965 1.00 74.00 91 SER A N 1
ATOM 706 C CA . SER A 1 91 ? -0.741 0.662 -18.536 1.00 74.00 91 SER A CA 1
ATOM 707 C C . SER A 1 91 ? -1.385 0.712 -19.922 1.00 74.00 91 SER A C 1
ATOM 709 O O . SER A 1 91 ? -1.236 -0.224 -20.697 1.00 74.00 91 SER A O 1
ATOM 711 N N . HIS A 1 92 ? -2.102 1.789 -20.253 1.00 74.50 92 HIS A N 1
ATOM 712 C CA . HIS A 1 92 ? -2.706 1.948 -21.576 1.00 74.50 92 HIS A CA 1
ATOM 713 C C . HIS A 1 92 ? -1.735 2.550 -22.604 1.00 74.50 92 HIS A C 1
ATOM 715 O O . HIS A 1 92 ? -1.889 2.326 -23.803 1.00 74.50 92 HIS A O 1
ATOM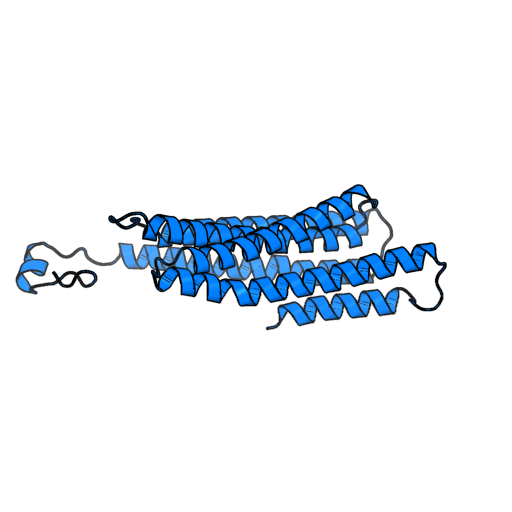 721 N N . PHE A 1 93 ? -0.794 3.397 -22.179 1.00 68.56 93 PHE A N 1
ATOM 722 C CA . PHE A 1 93 ? 0.079 4.122 -23.108 1.00 68.56 93 PHE A CA 1
ATOM 723 C C . PHE A 1 93 ? 1.395 3.393 -23.399 1.00 68.56 93 PHE A C 1
ATOM 725 O O . PHE A 1 93 ? 1.976 3.609 -24.460 1.00 68.56 93 PHE A O 1
ATOM 732 N N . PHE A 1 94 ? 1.860 2.548 -22.479 1.00 66.44 94 PHE A N 1
ATOM 733 C CA . PHE A 1 94 ? 3.125 1.831 -22.599 1.00 66.44 94 PHE A CA 1
ATOM 734 C C . PHE A 1 94 ? 2.903 0.322 -22.585 1.00 66.44 94 PHE A C 1
ATOM 736 O O . PHE A 1 94 ? 2.057 -0.179 -21.843 1.00 66.44 94 PHE A O 1
ATOM 743 N N . ASP A 1 95 ? 3.690 -0.396 -23.383 1.00 69.44 95 ASP A N 1
ATOM 744 C CA . ASP A 1 95 ? 3.737 -1.852 -23.319 1.00 69.44 95 ASP A CA 1
ATOM 745 C C . ASP A 1 95 ? 4.238 -2.295 -21.939 1.00 69.44 95 ASP A C 1
ATOM 747 O O . ASP A 1 95 ? 5.169 -1.714 -21.374 1.00 69.44 95 ASP A O 1
ATOM 751 N N . MET A 1 96 ? 3.593 -3.318 -21.378 1.00 65.50 96 MET A N 1
ATOM 752 C CA . MET A 1 96 ? 3.868 -3.791 -20.021 1.00 65.50 96 MET A CA 1
ATOM 753 C C . MET A 1 96 ? 5.198 -4.551 -19.953 1.00 65.50 96 MET A C 1
ATOM 755 O O . MET A 1 96 ? 5.238 -5.776 -20.066 1.00 65.50 96 MET A O 1
ATOM 759 N N . ASP A 1 97 ? 6.289 -3.821 -19.727 1.00 75.44 97 ASP A N 1
ATOM 760 C CA . ASP A 1 97 ? 7.591 -4.382 -19.369 1.00 75.44 97 ASP A CA 1
ATOM 761 C C . ASP A 1 97 ? 7.728 -4.599 -17.845 1.00 75.44 97 ASP A C 1
ATOM 763 O O . ASP A 1 97 ? 6.865 -4.224 -17.040 1.00 75.44 97 ASP A O 1
ATOM 767 N N . PHE A 1 98 ? 8.813 -5.258 -17.425 1.00 77.44 98 PHE A N 1
ATOM 768 C CA . PHE A 1 98 ? 9.065 -5.561 -16.012 1.00 77.44 98 PHE A CA 1
ATOM 769 C C . PHE A 1 98 ? 9.130 -4.298 -15.129 1.00 77.44 98 PHE A C 1
ATOM 771 O O . PHE A 1 98 ? 8.595 -4.278 -14.016 1.00 77.44 98 PHE A O 1
ATOM 778 N N . TRP A 1 99 ? 9.741 -3.221 -15.625 1.00 76.81 99 TRP A N 1
ATOM 779 C CA . TRP A 1 99 ? 9.902 -1.971 -14.879 1.00 76.81 99 TRP A CA 1
ATOM 780 C C . TRP A 1 99 ? 8.582 -1.217 -14.727 1.00 76.81 99 TRP A C 1
ATOM 782 O O . TRP A 1 99 ? 8.262 -0.725 -13.640 1.00 76.81 99 TRP A O 1
ATOM 792 N N . LEU A 1 100 ? 7.775 -1.179 -15.784 1.00 75.50 100 LEU A N 1
ATOM 793 C CA . LEU A 1 100 ? 6.434 -0.621 -15.776 1.00 75.50 100 LEU A CA 1
ATOM 794 C C . LEU A 1 100 ? 5.518 -1.422 -14.850 1.00 75.50 100 LEU A C 1
ATOM 796 O O . LEU A 1 100 ? 4.711 -0.828 -14.137 1.00 75.50 100 LEU A O 1
ATOM 800 N N . LEU A 1 101 ? 5.678 -2.747 -14.779 1.00 80.81 101 LEU A N 1
ATOM 801 C CA . LEU A 1 101 ? 4.937 -3.569 -13.826 1.00 80.81 101 LEU A CA 1
ATOM 802 C C . LEU A 1 101 ? 5.258 -3.195 -12.373 1.00 80.81 101 LEU A C 1
ATOM 804 O O . LEU A 1 101 ? 4.333 -3.065 -11.570 1.00 80.81 101 LEU A O 1
ATOM 808 N N . ILE A 1 102 ? 6.532 -2.975 -12.025 1.00 81.12 102 ILE A N 1
ATOM 809 C CA . ILE A 1 102 ? 6.916 -2.494 -10.684 1.00 81.12 102 ILE A CA 1
ATOM 810 C C . ILE A 1 102 ? 6.243 -1.145 -10.387 1.00 81.12 102 ILE A C 1
ATOM 812 O O . ILE A 1 102 ? 5.698 -0.943 -9.300 1.00 81.12 102 ILE A O 1
ATOM 816 N N . MET A 1 103 ? 6.236 -0.238 -11.363 1.00 79.00 103 MET A N 1
ATOM 817 C CA . MET A 1 103 ? 5.650 1.101 -11.243 1.00 79.00 103 MET A CA 1
ATOM 818 C C . MET A 1 103 ? 4.128 1.060 -11.056 1.00 79.00 103 MET A C 1
ATOM 820 O O . MET A 1 103 ? 3.587 1.682 -10.139 1.00 79.00 103 MET A O 1
ATOM 824 N N . VAL A 1 104 ? 3.428 0.283 -11.884 1.00 81.88 104 VAL A N 1
ATOM 825 C CA . VAL A 1 104 ? 1.977 0.072 -11.784 1.00 81.88 104 VAL A CA 1
ATOM 826 C C . VAL A 1 104 ? 1.634 -0.619 -10.467 1.00 81.88 104 VAL A C 1
ATOM 828 O O . VAL A 1 104 ? 0.712 -0.193 -9.773 1.00 81.88 104 VAL A O 1
ATOM 831 N N . SER A 1 105 ? 2.405 -1.631 -10.065 1.00 83.62 105 SER A N 1
ATOM 832 C CA . SER A 1 105 ? 2.227 -2.313 -8.784 1.00 83.62 105 SER A CA 1
ATOM 833 C C . SER A 1 105 ? 2.399 -1.376 -7.590 1.00 83.62 105 SER A C 1
ATOM 835 O O . SER A 1 105 ? 1.659 -1.520 -6.618 1.00 83.62 105 SER A O 1
ATOM 837 N N . SER A 1 106 ? 3.343 -0.434 -7.643 1.00 81.94 106 SER A N 1
ATOM 838 C CA . SER A 1 106 ? 3.520 0.582 -6.601 1.00 81.94 106 SER A CA 1
ATOM 839 C C . SER A 1 106 ? 2.280 1.474 -6.494 1.00 81.94 106 SER A C 1
ATOM 841 O O . SER A 1 106 ? 1.733 1.620 -5.403 1.00 81.94 106 SER A O 1
ATOM 843 N N . CYS A 1 107 ? 1.736 1.952 -7.618 1.00 82.38 107 CYS A N 1
ATOM 844 C CA . CYS A 1 107 ? 0.491 2.728 -7.615 1.00 82.38 107 CYS A CA 1
ATOM 845 C C . CYS A 1 107 ? -0.728 1.938 -7.125 1.00 82.38 107 CYS A C 1
ATOM 847 O O . CYS A 1 107 ? -1.571 2.488 -6.410 1.00 82.38 107 CYS A O 1
ATOM 849 N N . LEU A 1 108 ? -0.833 0.655 -7.483 1.00 85.75 108 LEU A N 1
ATOM 850 C CA . LEU A 1 108 ? -1.882 -0.223 -6.964 1.00 85.75 108 LEU A CA 1
ATOM 851 C C . LEU A 1 108 ? -1.755 -0.390 -5.448 1.00 85.75 108 LEU A C 1
ATOM 853 O O . LEU A 1 108 ? -2.758 -0.313 -4.743 1.00 85.75 108 LEU A O 1
ATOM 857 N N . LEU A 1 109 ? -0.532 -0.555 -4.938 1.00 84.00 109 LEU A N 1
ATOM 858 C CA . LEU A 1 109 ? -0.271 -0.659 -3.505 1.00 84.00 109 LEU A CA 1
ATOM 859 C C . LEU A 1 109 ? -0.687 0.619 -2.765 1.00 84.00 109 LEU A C 1
ATOM 861 O O . LEU A 1 109 ? -1.403 0.534 -1.769 1.00 84.00 109 LEU A O 1
ATOM 865 N N . THR A 1 110 ? -0.306 1.795 -3.272 1.00 81.94 110 THR A N 1
ATOM 866 C CA . THR A 1 110 ? -0.734 3.083 -2.707 1.00 81.94 110 THR A CA 1
ATOM 867 C C . THR A 1 110 ? -2.257 3.207 -2.728 1.00 81.94 110 THR A C 1
ATOM 869 O O . THR A 1 110 ? -2.859 3.560 -1.720 1.00 81.94 110 THR A O 1
ATOM 872 N N . SER A 1 111 ? -2.907 2.848 -3.839 1.00 82.56 111 SER A N 1
ATOM 873 C CA . SER A 1 111 ? -4.370 2.922 -3.971 1.00 82.56 111 SER A CA 1
ATOM 874 C C . SER A 1 111 ? -5.090 2.005 -2.978 1.00 82.56 111 SER A C 1
ATOM 876 O O . SER A 1 111 ? -6.073 2.419 -2.366 1.00 82.56 111 SER A O 1
ATOM 878 N N . LEU A 1 112 ? -4.581 0.784 -2.768 1.00 85.38 112 LEU A N 1
ATOM 879 C CA . LEU A 1 112 ? -5.094 -0.151 -1.761 1.00 85.38 112 LEU A CA 1
ATOM 880 C C . LEU A 1 112 ? -4.956 0.404 -0.339 1.00 85.38 112 LEU A C 1
ATOM 882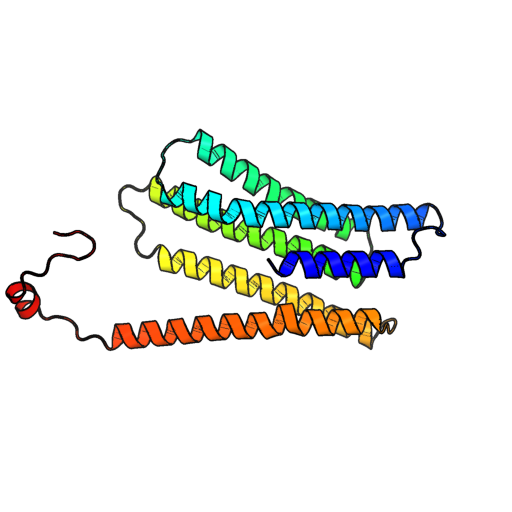 O O . LEU A 1 112 ? -5.875 0.250 0.464 1.00 85.38 112 LEU A O 1
ATOM 886 N N . GLN A 1 113 ? -3.845 1.079 -0.032 1.00 82.31 113 GLN A N 1
ATOM 887 C CA . GLN A 1 113 ? -3.644 1.723 1.269 1.00 82.31 113 GLN A CA 1
ATOM 888 C C . GLN A 1 113 ? -4.654 2.843 1.500 1.00 82.31 113 GLN A C 1
ATOM 890 O O . GLN A 1 113 ? -5.323 2.851 2.531 1.00 82.31 113 GLN A O 1
ATOM 895 N N . VAL A 1 114 ? -4.835 3.732 0.515 1.00 82.19 114 VAL A N 1
ATOM 896 C CA . VAL A 1 114 ? -5.836 4.804 0.613 1.00 82.19 114 VAL A CA 1
ATOM 897 C C . VAL A 1 114 ? -7.241 4.234 0.767 1.00 82.19 114 VAL A C 1
ATOM 899 O O . VAL A 1 114 ? -8.011 4.731 1.586 1.00 82.19 114 VAL A O 1
ATOM 902 N N . LEU A 1 115 ? -7.573 3.175 0.023 1.00 84.19 115 LEU A N 1
ATOM 903 C CA . LEU A 1 115 ? -8.873 2.517 0.114 1.00 84.19 115 LEU A CA 1
ATOM 904 C C . LEU A 1 115 ? -9.110 1.913 1.507 1.00 84.19 115 LEU A C 1
ATOM 906 O O . LEU A 1 115 ? -10.197 2.068 2.058 1.00 84.19 115 LEU A O 1
ATOM 910 N N . GLY A 1 116 ? -8.095 1.273 2.095 1.00 84.62 116 GLY A N 1
ATOM 911 C CA . GLY A 1 116 ? -8.156 0.731 3.453 1.00 84.62 116 GLY A CA 1
ATOM 912 C C . GLY A 1 116 ? -8.418 1.814 4.502 1.00 84.62 116 GLY A C 1
ATOM 913 O O . GLY A 1 116 ? -9.364 1.696 5.282 1.00 84.62 116 GLY A O 1
ATOM 914 N N . THR A 1 117 ? -7.644 2.903 4.474 1.00 81.31 117 THR A N 1
ATOM 915 C CA . THR A 1 117 ? -7.840 4.063 5.361 1.00 81.31 117 THR A CA 1
ATOM 916 C C . THR A 1 117 ? -9.218 4.691 5.168 1.00 81.31 117 THR A C 1
ATOM 918 O O . THR A 1 117 ? -9.914 4.984 6.139 1.00 81.31 117 THR A O 1
ATOM 921 N N . PHE A 1 118 ? -9.647 4.866 3.916 1.00 83.25 118 PHE A N 1
ATOM 922 C CA . PHE A 1 118 ? -10.955 5.424 3.587 1.00 83.25 118 PHE A CA 1
ATOM 923 C C . PHE A 1 118 ? -12.101 4.557 4.120 1.00 83.25 118 PHE A C 1
ATOM 925 O O . PHE A 1 118 ? -13.091 5.083 4.633 1.00 83.25 118 PHE A O 1
ATOM 932 N N . PHE A 1 119 ? -11.966 3.233 4.042 1.00 85.19 119 PHE A N 1
ATOM 933 C CA . PHE A 1 119 ? -12.970 2.311 4.558 1.00 85.19 119 PHE A CA 1
ATOM 934 C C . PHE A 1 119 ? -13.052 2.359 6.087 1.00 85.19 119 PHE A C 1
ATOM 936 O O . PHE A 1 119 ? -14.145 2.495 6.630 1.00 85.19 119 PHE A O 1
ATOM 943 N N . ILE A 1 120 ? -11.910 2.328 6.783 1.00 82.00 120 ILE A N 1
ATOM 944 C CA . ILE A 1 120 ? -11.864 2.453 8.250 1.00 82.00 120 ILE A CA 1
ATOM 945 C C . ILE A 1 120 ? -12.466 3.789 8.692 1.00 82.00 120 ILE A C 1
ATOM 947 O O . ILE A 1 120 ? -13.292 3.834 9.599 1.00 82.00 120 ILE A O 1
ATOM 951 N N . TYR A 1 121 ? -12.114 4.878 8.012 1.00 81.25 121 TYR A N 1
ATOM 952 C CA . TYR A 1 121 ? -12.707 6.182 8.270 1.00 81.25 121 TYR A CA 1
ATOM 953 C C . TYR A 1 121 ? -14.229 6.183 8.074 1.00 81.25 121 TYR A C 1
ATOM 955 O O . TYR A 1 121 ? -14.958 6.729 8.900 1.00 81.25 121 TYR A O 1
ATOM 963 N N . SER A 1 122 ? -14.716 5.563 6.997 1.00 79.31 122 SER A N 1
ATOM 964 C CA . SER A 1 122 ? -16.151 5.466 6.712 1.00 79.31 122 SER A CA 1
ATOM 965 C C . SER A 1 122 ? -16.891 4.688 7.802 1.00 79.31 122 SER A C 1
ATOM 967 O O . SER A 1 122 ? -17.980 5.100 8.192 1.00 79.31 122 SER A O 1
ATOM 969 N N . LEU A 1 123 ? -16.291 3.619 8.340 1.00 80.75 123 LEU A N 1
ATOM 970 C CA . LEU A 1 123 ? -16.843 2.876 9.479 1.00 80.75 123 LEU A CA 1
ATOM 971 C C . LEU A 1 123 ? -16.985 3.759 10.721 1.00 80.75 123 LEU A C 1
ATOM 973 O O . LEU A 1 123 ? -18.065 3.806 11.304 1.00 80.75 123 LEU A O 1
ATOM 977 N N . PHE A 1 124 ? -15.944 4.515 11.075 1.00 76.75 124 PHE A N 1
ATOM 978 C CA . PHE A 1 124 ? -16.018 5.458 12.193 1.00 76.75 124 PHE A CA 1
ATOM 979 C C . PHE A 1 124 ? -17.057 6.562 11.965 1.00 76.75 124 PHE A C 1
ATOM 981 O O . PHE A 1 124 ? -17.733 6.980 12.900 1.00 76.75 124 PHE A O 1
ATOM 988 N N . MET A 1 125 ? -17.220 7.044 10.728 1.00 76.94 125 MET A N 1
ATOM 989 C CA . MET A 1 125 ? -18.281 8.009 10.424 1.00 76.94 125 MET A CA 1
ATOM 990 C C . MET A 1 125 ? -19.663 7.407 10.666 1.00 76.94 125 MET A C 1
ATOM 992 O O . MET A 1 125 ? -20.494 8.054 11.295 1.00 76.94 125 MET A O 1
ATOM 996 N N . VAL A 1 126 ? -19.909 6.181 10.196 1.00 76.88 126 VAL A N 1
ATOM 997 C CA . VAL A 1 126 ? -21.184 5.483 10.420 1.00 76.88 126 VAL A CA 1
ATOM 998 C C . VAL A 1 126 ? -21.457 5.316 11.913 1.00 76.88 126 VAL A C 1
ATOM 1000 O O . VAL A 1 126 ? -22.565 5.613 12.350 1.00 76.88 126 VAL A O 1
ATOM 1003 N N . GLU A 1 127 ? -20.448 4.937 12.699 1.00 77.06 127 GLU A N 1
ATOM 1004 C CA . GLU A 1 127 ? -20.574 4.825 14.154 1.00 77.06 127 GLU A CA 1
ATOM 1005 C C . GLU A 1 127 ? -20.964 6.161 14.809 1.00 77.06 127 GLU A C 1
ATOM 1007 O O . GLU A 1 127 ? -21.856 6.192 15.649 1.00 77.06 127 GLU A O 1
ATOM 1012 N N . LEU A 1 128 ? -20.386 7.288 14.378 1.00 73.81 128 LEU A N 1
ATOM 1013 C CA . LEU A 1 128 ? -20.735 8.612 14.914 1.00 73.81 128 LEU A CA 1
ATOM 1014 C C . LEU A 1 128 ? -22.171 9.055 14.610 1.00 73.81 128 LEU A C 1
ATOM 1016 O O . LEU A 1 128 ? -22.729 9.867 15.355 1.00 73.81 128 LEU A O 1
ATOM 1020 N N . PHE A 1 129 ? -22.750 8.571 13.509 1.00 72.12 129 PHE A N 1
ATOM 1021 C CA . PHE A 1 129 ? -24.144 8.836 13.148 1.00 72.12 129 PHE A CA 1
ATOM 1022 C C . PHE A 1 129 ? -25.124 7.842 13.779 1.00 72.12 129 PHE A C 1
ATOM 1024 O O . PHE A 1 129 ? -26.324 8.114 13.799 1.00 72.12 129 PHE A O 1
ATOM 1031 N N . GLN A 1 130 ? -24.641 6.707 14.286 1.00 74.50 130 GLN A N 1
ATOM 1032 C CA . GLN A 1 130 ? -25.465 5.668 14.880 1.00 74.50 130 GLN A CA 1
ATOM 1033 C C . GLN A 1 130 ? -25.441 5.792 16.410 1.00 74.50 130 GLN A C 1
ATOM 1035 O O . GLN A 1 130 ? -24.494 5.376 17.066 1.00 74.50 130 GLN A O 1
ATOM 1040 N N . ASP A 1 131 ? -26.522 6.314 16.998 1.00 58.53 131 ASP A N 1
ATOM 1041 C CA . ASP A 1 131 ? -26.628 6.573 18.449 1.00 58.53 131 ASP A CA 1
ATOM 1042 C C . ASP A 1 131 ? -26.487 5.312 19.344 1.00 58.53 131 ASP A C 1
ATOM 1044 O O . ASP A 1 131 ? -26.369 5.432 20.561 1.00 58.53 131 ASP A O 1
ATOM 1048 N N . GLY A 1 132 ? -26.491 4.104 18.764 1.00 60.94 132 GLY A N 1
ATOM 1049 C CA . GLY A 1 132 ? -26.373 2.822 19.474 1.00 60.94 132 GLY A CA 1
ATOM 1050 C C . GLY A 1 132 ? -24.971 2.202 19.531 1.00 60.94 132 GLY A C 1
ATOM 1051 O O . GLY A 1 132 ? -24.832 1.144 20.139 1.00 60.94 132 GLY A O 1
ATOM 1052 N N . GLY A 1 133 ? -23.952 2.817 18.913 1.00 63.94 133 GLY A N 1
ATOM 1053 C CA . GLY A 1 133 ? -22.621 2.213 18.755 1.00 63.94 133 GLY A CA 1
ATOM 1054 C C . GLY A 1 133 ? -22.630 0.966 17.855 1.00 63.94 133 GLY A C 1
ATOM 1055 O O . GLY A 1 133 ? -23.657 0.312 17.664 1.00 63.94 133 GLY A O 1
ATOM 1056 N N . VAL A 1 134 ? -21.488 0.627 17.254 1.00 67.44 134 VAL A N 1
ATOM 1057 C CA . VAL A 1 134 ? -21.369 -0.591 16.435 1.00 67.44 134 VAL A CA 1
ATOM 1058 C C . VAL A 1 134 ? -20.725 -1.689 17.273 1.00 67.44 134 VAL A C 1
ATOM 1060 O O . VAL A 1 134 ? -19.520 -1.670 17.534 1.00 67.44 134 VAL A O 1
ATOM 1063 N N . GLU A 1 135 ? -21.518 -2.682 17.680 1.00 65.69 135 GLU A N 1
ATOM 1064 C CA . GLU A 1 135 ? -20.978 -3.876 18.332 1.00 65.69 135 GLU A CA 1
ATOM 1065 C C . GLU A 1 135 ? -19.914 -4.534 17.435 1.00 65.69 135 GLU A C 1
ATOM 1067 O O . GLU A 1 135 ? -20.140 -4.785 16.250 1.00 65.69 135 GLU A O 1
ATOM 1072 N N . ARG A 1 136 ? -18.749 -4.844 18.021 1.00 74.25 136 ARG A N 1
ATOM 1073 C CA . ARG A 1 136 ? -17.600 -5.503 17.362 1.00 74.25 136 ARG A CA 1
ATOM 1074 C C . ARG A 1 136 ? -16.878 -4.660 16.301 1.00 74.25 136 ARG A C 1
ATOM 1076 O O . ARG A 1 136 ? -16.229 -5.231 15.421 1.00 74.25 136 ARG A O 1
ATOM 1083 N N . MET A 1 137 ? -16.903 -3.329 16.397 1.00 78.06 137 MET A N 1
ATOM 1084 C CA . MET A 1 137 ? -16.139 -2.457 15.492 1.00 78.06 137 MET A CA 1
ATOM 1085 C C . MET A 1 137 ? -14.659 -2.868 15.355 1.00 78.06 137 MET A C 1
ATOM 1087 O O . MET A 1 137 ? -14.148 -2.946 14.237 1.00 78.06 137 MET A O 1
ATOM 1091 N N . ASP A 1 138 ? -13.993 -3.221 16.458 1.00 79.19 138 ASP A N 1
ATOM 1092 C CA . ASP A 1 138 ? -12.591 -3.665 16.447 1.00 79.19 138 ASP A CA 1
ATOM 1093 C C . ASP A 1 138 ? -12.354 -4.896 15.558 1.00 79.19 138 ASP A C 1
ATOM 1095 O O . ASP A 1 138 ? -11.316 -5.019 14.904 1.00 79.19 138 ASP A O 1
ATOM 1099 N N . GLU A 1 139 ? -13.321 -5.814 15.496 1.00 83.94 139 GLU A N 1
ATOM 1100 C CA . GLU A 1 139 ? -13.228 -7.000 14.646 1.00 83.94 139 GLU A CA 1
ATOM 1101 C C . GLU A 1 139 ? -13.417 -6.659 13.167 1.00 83.94 139 GLU A C 1
ATOM 1103 O O . GLU A 1 139 ? -12.732 -7.234 12.319 1.00 83.94 139 GLU A O 1
ATOM 1108 N N . ILE A 1 140 ? -14.296 -5.701 12.853 1.00 85.31 140 ILE A N 1
ATOM 1109 C CA . ILE A 1 140 ? -14.494 -5.209 11.485 1.00 85.31 140 ILE A CA 1
ATOM 1110 C C . ILE A 1 140 ? -13.230 -4.483 11.011 1.00 85.31 140 ILE A C 1
ATOM 1112 O O . ILE A 1 140 ? -12.717 -4.794 9.936 1.00 85.31 140 ILE A O 1
ATOM 1116 N N . ILE A 1 141 ? -12.677 -3.573 11.822 1.00 85.12 141 ILE A N 1
ATOM 1117 C CA . ILE A 1 141 ? -11.432 -2.852 11.512 1.00 85.12 141 ILE A CA 1
ATOM 1118 C C . ILE A 1 141 ? -10.279 -3.840 11.308 1.00 85.12 141 ILE A C 1
ATOM 1120 O O . ILE A 1 141 ? -9.506 -3.713 10.354 1.00 85.12 141 ILE A O 1
ATOM 1124 N N . TYR A 1 142 ? -10.168 -4.854 12.170 1.00 84.50 142 TYR A N 1
ATOM 1125 C CA . TYR A 1 142 ? -9.185 -5.920 11.997 1.00 84.50 142 TYR A CA 1
ATOM 1126 C C . TYR A 1 142 ? -9.394 -6.683 10.683 1.00 84.50 142 TYR A C 1
ATOM 1128 O O . TYR A 1 142 ? -8.426 -6.915 9.960 1.00 84.50 142 TYR A O 1
ATOM 1136 N N . GLY A 1 143 ? -10.637 -7.033 10.342 1.00 86.88 143 GLY A N 1
ATOM 1137 C CA . GLY A 1 143 ? -10.978 -7.718 9.095 1.00 86.88 143 GLY A CA 1
ATOM 1138 C C . GLY A 1 143 ? -10.593 -6.913 7.854 1.00 86.88 143 GLY A C 1
ATOM 1139 O O . GLY A 1 143 ? -9.957 -7.446 6.948 1.00 86.88 143 GLY A O 1
ATOM 1140 N N . VAL A 1 144 ? -10.895 -5.614 7.839 1.00 87.75 144 VAL A N 1
ATOM 1141 C CA . VAL A 1 144 ? -10.524 -4.697 6.749 1.00 87.75 144 VAL A CA 1
ATOM 1142 C C . VAL A 1 144 ? -9.010 -4.617 6.605 1.00 87.75 144 VAL A C 1
ATOM 1144 O O . VAL A 1 144 ? -8.485 -4.784 5.507 1.00 87.75 144 VAL A O 1
ATOM 1147 N N . ASN A 1 145 ? -8.291 -4.430 7.715 1.00 86.44 145 ASN A N 1
ATOM 1148 C CA . ASN A 1 145 ? -6.832 -4.418 7.704 1.00 86.44 145 ASN A CA 1
ATOM 1149 C C . ASN A 1 145 ? -6.254 -5.750 7.213 1.00 86.44 145 ASN A C 1
ATOM 1151 O O . ASN A 1 145 ? -5.320 -5.750 6.415 1.00 86.44 145 ASN A O 1
ATOM 1155 N N . ALA A 1 146 ? -6.815 -6.883 7.639 1.00 87.62 146 ALA A N 1
ATOM 1156 C CA . ALA A 1 146 ? -6.385 -8.201 7.191 1.00 87.62 146 ALA A CA 1
ATOM 1157 C C . ALA A 1 146 ? -6.586 -8.377 5.679 1.00 87.62 146 ALA A C 1
ATOM 1159 O O . ALA A 1 146 ? -5.649 -8.772 4.986 1.00 87.62 146 ALA A O 1
ATOM 1160 N N . VAL A 1 147 ? -7.762 -8.021 5.150 1.00 90.62 147 VAL A N 1
ATOM 1161 C CA . VAL A 1 147 ? -8.054 -8.075 3.708 1.00 90.62 147 VAL A CA 1
ATOM 1162 C C . VAL A 1 147 ? -7.101 -7.173 2.927 1.00 90.62 147 VAL A C 1
ATOM 1164 O O . VAL A 1 147 ? -6.482 -7.639 1.972 1.00 90.62 147 VAL A O 1
ATOM 1167 N N . SER A 1 148 ? -6.906 -5.925 3.359 1.00 88.00 148 SER A N 1
ATOM 1168 C CA . SER A 1 148 ? -5.960 -5.004 2.724 1.00 88.00 148 SER A CA 1
ATOM 1169 C C . SER A 1 148 ? -4.548 -5.590 2.690 1.00 88.00 148 SER A C 1
ATOM 1171 O O . SER A 1 148 ? -3.926 -5.616 1.633 1.00 88.00 148 SER A O 1
ATOM 1173 N N . ARG A 1 149 ? -4.053 -6.155 3.800 1.00 87.00 149 ARG A N 1
ATOM 1174 C CA . ARG A 1 149 ? -2.718 -6.781 3.852 1.00 87.00 149 ARG A CA 1
ATOM 1175 C C . ARG A 1 149 ? -2.599 -8.010 2.951 1.00 87.00 149 ARG A C 1
ATOM 1177 O O . ARG A 1 149 ? -1.541 -8.210 2.355 1.00 87.00 149 ARG A O 1
ATOM 1184 N N . VAL A 1 150 ? -3.660 -8.807 2.817 1.00 90.81 150 VAL A N 1
ATOM 1185 C CA . VAL A 1 150 ? -3.703 -9.937 1.876 1.00 90.81 150 VAL A CA 1
ATOM 1186 C C . VAL A 1 150 ? -3.652 -9.440 0.432 1.00 90.81 150 VAL A C 1
ATOM 1188 O O . VAL A 1 150 ? -2.846 -9.944 -0.344 1.00 90.81 150 VAL A O 1
ATOM 1191 N N . LEU A 1 151 ? -4.439 -8.424 0.070 1.00 91.44 151 LEU A N 1
ATOM 1192 C CA . LEU A 1 151 ? -4.411 -7.836 -1.274 1.00 91.44 151 LEU A CA 1
ATOM 1193 C C . LEU A 1 151 ? -3.037 -7.241 -1.603 1.00 91.44 151 LEU A C 1
ATOM 1195 O O . LEU A 1 151 ? -2.481 -7.521 -2.662 1.00 91.44 151 LEU A O 1
ATOM 1199 N N . GLU A 1 152 ? -2.445 -6.489 -0.672 1.00 87.69 152 GLU A N 1
ATOM 1200 C CA . GLU A 1 152 ? -1.087 -5.964 -0.816 1.00 87.69 152 GLU A CA 1
ATOM 1201 C C . GLU A 1 152 ? -0.061 -7.092 -1.051 1.00 87.69 152 GLU A C 1
ATOM 1203 O O . GLU A 1 152 ? 0.879 -6.933 -1.833 1.00 87.69 152 GLU A O 1
ATOM 1208 N N . PHE A 1 153 ? -0.199 -8.222 -0.349 1.00 89.81 153 PHE A N 1
ATOM 1209 C CA . PHE A 1 153 ? 0.664 -9.395 -0.507 1.00 89.81 153 PHE A CA 1
ATOM 1210 C C . PHE A 1 153 ? 0.472 -10.083 -1.866 1.00 89.81 153 PHE A C 1
ATOM 1212 O O . PHE A 1 153 ? 1.459 -10.432 -2.510 1.00 89.81 153 PHE A O 1
ATOM 1219 N N . LEU A 1 154 ? -0.770 -10.220 -2.341 1.00 92.88 154 LEU A N 1
ATOM 1220 C CA . LEU A 1 154 ? -1.068 -10.776 -3.665 1.00 92.88 154 LEU A CA 1
ATOM 1221 C C . LEU A 1 154 ? -0.451 -9.936 -4.787 1.00 92.88 154 LEU A C 1
ATOM 1223 O O . LEU A 1 154 ? 0.143 -10.492 -5.708 1.00 92.88 154 LEU A O 1
ATOM 1227 N N . VAL A 1 155 ? -0.530 -8.607 -4.683 1.00 90.50 155 VAL A N 1
ATOM 1228 C CA . VAL A 1 155 ? 0.114 -7.689 -5.634 1.00 90.50 155 VAL A CA 1
ATOM 1229 C C . VAL A 1 155 ? 1.633 -7.908 -5.662 1.00 90.50 155 VAL A C 1
ATOM 1231 O O . VAL A 1 155 ? 2.207 -8.058 -6.738 1.00 90.50 155 VAL A O 1
ATOM 1234 N N . ALA A 1 156 ? 2.279 -8.017 -4.496 1.00 89.38 156 ALA A N 1
ATOM 1235 C CA . ALA A 1 156 ? 3.716 -8.295 -4.415 1.00 89.38 156 ALA A CA 1
ATOM 1236 C C . ALA A 1 156 ? 4.090 -9.659 -5.029 1.00 89.38 156 ALA A C 1
ATOM 1238 O O . ALA A 1 156 ? 5.076 -9.763 -5.756 1.00 89.38 156 ALA A O 1
ATOM 1239 N N . LEU A 1 157 ? 3.283 -10.699 -4.793 1.00 92.62 157 LEU A N 1
ATOM 1240 C CA . LEU A 1 157 ? 3.487 -12.010 -5.416 1.00 92.62 157 LEU A CA 1
ATOM 1241 C C . LEU A 1 157 ? 3.364 -11.958 -6.941 1.00 92.62 157 LEU A C 1
ATOM 1243 O O . LEU A 1 157 ? 4.146 -12.616 -7.622 1.00 92.62 157 LEU A O 1
ATOM 1247 N N . CYS A 1 158 ? 2.432 -11.169 -7.482 1.00 92.25 158 CYS A N 1
ATOM 1248 C CA . CYS A 1 158 ? 2.292 -10.999 -8.929 1.00 92.25 158 CYS A CA 1
ATOM 1249 C C . CYS A 1 158 ? 3.554 -10.381 -9.549 1.00 92.25 158 CYS A C 1
ATOM 1251 O O . CYS A 1 158 ? 4.015 -10.857 -10.584 1.00 92.25 158 CYS A O 1
ATOM 1253 N N . VAL A 1 159 ? 4.148 -9.374 -8.894 1.00 89.62 159 VAL A N 1
ATOM 1254 C CA . VAL A 1 159 ? 5.411 -8.759 -9.343 1.00 89.62 159 VAL A CA 1
ATOM 1255 C C . VAL A 1 159 ? 6.549 -9.771 -9.338 1.00 89.62 159 VAL A C 1
ATOM 1257 O O . VAL A 1 159 ? 7.294 -9.853 -10.311 1.00 89.62 159 VAL A O 1
ATOM 1260 N N . VAL A 1 160 ? 6.678 -10.568 -8.274 1.00 91.25 160 VAL A N 1
ATOM 1261 C CA . VAL A 1 160 ? 7.724 -11.600 -8.194 1.00 91.25 160 VAL A CA 1
ATOM 1262 C C . VAL A 1 160 ? 7.515 -12.681 -9.252 1.00 91.25 160 VAL A C 1
ATOM 1264 O O . VAL A 1 160 ? 8.474 -13.066 -9.916 1.00 91.25 160 VAL A O 1
ATOM 1267 N N . ALA A 1 161 ? 6.280 -13.154 -9.442 1.00 91.94 161 ALA A N 1
ATOM 1268 C CA . ALA A 1 161 ? 5.962 -14.181 -10.429 1.00 91.94 161 ALA A CA 1
ATOM 1269 C C . ALA A 1 161 ? 6.276 -13.711 -11.855 1.00 91.94 161 ALA A C 1
ATOM 1271 O O . ALA A 1 161 ? 6.974 -14.411 -12.588 1.00 91.94 161 ALA A O 1
ATOM 1272 N N . TYR A 1 162 ? 5.823 -12.511 -12.226 1.00 90.25 162 TYR A N 1
ATOM 1273 C CA . TYR A 1 162 ? 6.102 -11.951 -13.546 1.00 90.25 162 TYR A CA 1
ATOM 1274 C C . TYR A 1 162 ? 7.585 -11.628 -13.732 1.00 90.25 162 TYR A C 1
ATOM 1276 O O . TYR A 1 162 ? 8.151 -11.973 -14.761 1.00 90.25 162 TYR A O 1
ATOM 1284 N N . GLY A 1 163 ? 8.242 -11.029 -12.734 1.00 87.56 163 GLY A N 1
ATOM 1285 C CA . GLY A 1 163 ? 9.678 -10.755 -12.801 1.00 87.56 163 GLY A CA 1
ATOM 1286 C C . GLY A 1 163 ? 10.514 -12.025 -12.940 1.00 87.56 163 GLY A C 1
ATOM 1287 O O . GLY A 1 163 ? 11.474 -12.057 -13.701 1.00 87.56 163 GLY A O 1
ATOM 1288 N N . THR A 1 164 ? 10.131 -13.105 -12.255 1.00 89.00 164 THR A N 1
ATOM 1289 C CA . THR A 1 164 ? 10.807 -14.405 -12.398 1.00 89.00 164 THR A CA 1
ATOM 1290 C C . THR A 1 164 ? 10.573 -14.991 -13.789 1.00 89.00 164 THR A C 1
ATOM 1292 O O . THR A 1 164 ? 11.508 -15.504 -14.398 1.00 89.00 164 THR 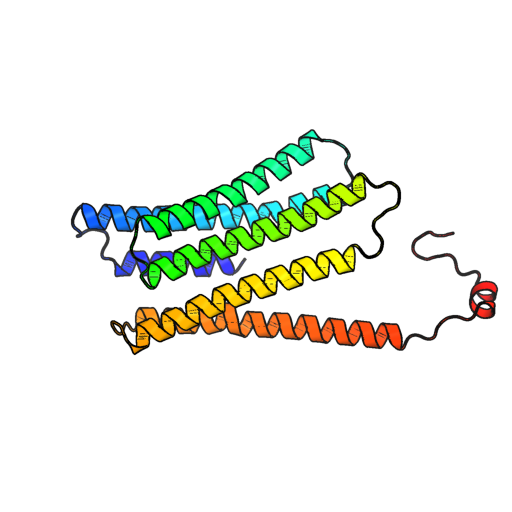A O 1
ATOM 1295 N N . TRP A 1 165 ? 9.346 -14.890 -14.312 1.00 90.00 165 TRP A N 1
ATOM 1296 C CA . TRP A 1 165 ? 9.022 -15.322 -15.671 1.00 90.00 165 TRP A CA 1
ATOM 1297 C C . TRP A 1 165 ? 9.850 -14.569 -16.719 1.00 90.00 165 TRP A C 1
ATOM 1299 O O . TRP A 1 165 ? 10.490 -15.191 -17.564 1.00 90.00 165 TRP A O 1
ATOM 1309 N N . GLU A 1 166 ? 9.877 -13.239 -16.634 1.00 85.56 166 GLU A N 1
ATOM 1310 C CA . GLU A 1 166 ? 10.626 -12.369 -17.542 1.00 85.56 166 GLU A CA 1
ATOM 1311 C C . GLU A 1 166 ? 12.136 -12.613 -17.436 1.00 85.56 166 GLU A C 1
ATOM 1313 O O . GLU A 1 166 ? 12.794 -12.773 -18.457 1.00 85.56 166 GLU A O 1
ATOM 1318 N N . SER A 1 167 ? 12.674 -12.819 -16.233 1.00 84.44 167 SER A N 1
ATOM 1319 C CA . SER A 1 167 ? 14.089 -13.160 -16.062 1.00 84.44 167 SER A CA 1
ATOM 1320 C C . SER A 1 167 ? 14.466 -14.542 -16.611 1.00 84.44 167 SER A C 1
ATOM 1322 O O . SER A 1 167 ? 15.629 -14.746 -16.950 1.00 84.44 167 SER A O 1
ATOM 1324 N N . MET A 1 168 ? 13.543 -15.510 -16.649 1.00 86.00 168 MET A N 1
ATOM 1325 C CA . MET A 1 168 ? 13.824 -16.866 -17.141 1.00 86.00 168 MET A CA 1
ATOM 1326 C C . MET A 1 168 ? 13.662 -17.005 -18.657 1.00 86.00 168 MET A C 1
ATOM 1328 O O . MET A 1 168 ? 14.404 -17.769 -19.273 1.00 86.00 168 MET A O 1
ATOM 1332 N N . PHE A 1 169 ? 12.680 -16.314 -19.244 1.00 84.00 169 PHE A N 1
ATOM 1333 C CA . PHE A 1 169 ? 12.306 -16.458 -20.657 1.00 84.00 169 PHE A CA 1
ATOM 1334 C C . PHE A 1 169 ? 12.584 -15.214 -21.514 1.00 84.00 169 PHE A C 1
ATOM 1336 O O . PHE A 1 169 ? 12.499 -15.299 -22.738 1.00 84.00 169 PHE A O 1
ATOM 1343 N N . GLY A 1 170 ? 12.878 -14.072 -20.893 1.00 78.62 170 GLY A N 1
ATOM 1344 C CA . GLY A 1 170 ? 13.195 -12.802 -21.543 1.00 78.62 170 GLY A CA 1
ATOM 1345 C C . GLY A 1 170 ? 14.692 -12.486 -21.542 1.00 78.62 170 GLY A C 1
ATOM 1346 O O . GLY A 1 170 ? 15.543 -13.380 -21.556 1.00 78.62 170 GLY A O 1
ATOM 1347 N N . GLU A 1 171 ? 15.024 -11.194 -21.552 1.00 75.31 171 GLU A N 1
ATOM 1348 C CA . GLU A 1 171 ? 16.412 -10.730 -21.538 1.00 75.31 171 GLU A CA 1
ATOM 1349 C C . GLU A 1 171 ? 16.987 -10.777 -20.118 1.00 75.31 171 GLU A C 1
ATOM 1351 O O . GLU A 1 171 ? 16.575 -10.047 -19.217 1.00 75.31 171 GLU A O 1
ATOM 1356 N N . TRP A 1 172 ? 17.983 -11.637 -19.906 1.00 77.75 172 TRP A N 1
ATOM 1357 C CA . TRP A 1 172 ? 18.599 -11.783 -18.591 1.00 77.75 172 TRP A CA 1
ATOM 1358 C C . TRP A 1 172 ? 19.314 -10.497 -18.154 1.00 77.75 172 TRP A C 1
ATOM 1360 O O . TRP A 1 172 ? 20.322 -10.095 -18.739 1.00 77.75 172 TRP A O 1
ATOM 1370 N N . SER A 1 173 ? 18.857 -9.901 -17.051 1.00 80.69 173 SER A N 1
ATOM 1371 C CA . SER A 1 173 ? 19.466 -8.712 -16.452 1.00 80.69 173 SER A CA 1
ATOM 1372 C C . SER A 1 173 ? 19.829 -8.945 -14.987 1.00 80.69 173 SER A C 1
ATOM 1374 O O . SER A 1 173 ? 18.962 -9.157 -14.139 1.00 80.69 173 SER A O 1
ATOM 1376 N N . TRP A 1 174 ? 21.119 -8.819 -14.653 1.00 82.38 174 TRP A N 1
ATOM 1377 C CA . TRP A 1 174 ? 21.613 -8.903 -13.268 1.00 82.38 174 TRP A CA 1
ATOM 1378 C C . TRP A 1 174 ? 20.922 -7.915 -12.324 1.00 82.38 174 TRP A C 1
ATOM 1380 O O . TRP A 1 174 ? 20.726 -8.201 -11.140 1.00 82.38 174 TRP A O 1
ATOM 1390 N N . ILE A 1 175 ? 20.541 -6.752 -12.850 1.00 80.00 175 ILE A N 1
ATOM 1391 C CA . ILE A 1 175 ? 19.904 -5.695 -12.069 1.00 80.00 175 ILE A CA 1
ATOM 1392 C C . ILE A 1 175 ? 18.435 -6.039 -11.821 1.00 80.00 175 ILE A C 1
ATOM 1394 O O . ILE A 1 175 ? 17.982 -5.925 -10.684 1.00 80.00 175 ILE A O 1
ATOM 1398 N N . GLY A 1 176 ? 17.728 -6.553 -12.834 1.00 80.88 176 GLY A N 1
ATOM 1399 C CA . GLY A 1 176 ? 16.362 -7.061 -12.675 1.00 80.88 176 GLY A CA 1
ATOM 1400 C C . GLY A 1 176 ? 16.289 -8.181 -11.635 1.00 80.88 176 GLY A C 1
ATOM 1401 O O . GLY A 1 176 ? 15.526 -8.085 -10.675 1.00 80.88 176 GLY A O 1
ATOM 1402 N N . VAL A 1 177 ? 17.177 -9.176 -11.739 1.00 85.31 177 VAL A N 1
ATOM 1403 C CA . VAL A 1 177 ? 17.284 -10.283 -10.770 1.00 85.31 177 VAL A CA 1
ATOM 1404 C C . VAL A 1 177 ? 17.533 -9.770 -9.349 1.00 85.31 177 VAL A C 1
ATOM 1406 O O . VAL A 1 177 ? 16.857 -10.188 -8.408 1.00 85.31 177 VAL A O 1
ATOM 1409 N N . SER A 1 178 ? 18.461 -8.824 -9.180 1.00 86.44 178 SER A N 1
ATOM 1410 C CA . SER A 1 178 ? 18.765 -8.234 -7.869 1.00 86.44 178 SER A CA 1
ATOM 1411 C C . SER A 1 178 ? 17.549 -7.521 -7.266 1.00 86.44 178 SER A C 1
ATOM 1413 O O . SER A 1 178 ? 17.252 -7.697 -6.083 1.00 86.44 178 SER A O 1
ATOM 1415 N N . VAL A 1 179 ? 16.803 -6.761 -8.077 1.00 83.00 179 VAL A N 1
ATOM 1416 C CA . VAL A 1 179 ? 15.567 -6.086 -7.653 1.00 83.00 179 VAL A CA 1
ATOM 1417 C C . VAL A 1 179 ? 14.495 -7.101 -7.246 1.00 83.00 179 VAL A C 1
ATOM 1419 O O . VAL A 1 179 ? 13.867 -6.917 -6.203 1.00 83.00 179 VAL A O 1
ATOM 1422 N N . ILE A 1 180 ? 14.317 -8.195 -7.994 1.00 88.31 180 ILE A N 1
ATOM 1423 C CA . ILE A 1 180 ? 13.351 -9.260 -7.665 1.00 88.31 180 ILE A CA 1
ATOM 1424 C C . ILE A 1 180 ? 13.705 -9.937 -6.341 1.00 88.31 180 ILE A C 1
ATOM 1426 O O . ILE A 1 180 ? 12.814 -10.171 -5.523 1.00 88.31 180 ILE A O 1
ATOM 1430 N N . ILE A 1 181 ? 14.986 -10.223 -6.089 1.00 88.94 181 ILE A N 1
ATOM 1431 C CA . ILE A 1 181 ? 15.439 -10.835 -4.831 1.00 88.94 181 ILE A CA 1
ATOM 1432 C C . ILE A 1 181 ? 15.132 -9.911 -3.649 1.00 88.94 181 ILE A C 1
ATOM 1434 O O . ILE A 1 181 ? 14.515 -10.338 -2.670 1.00 88.94 181 ILE A O 1
ATOM 1438 N N . VAL A 1 182 ? 15.506 -8.631 -3.749 1.00 86.81 182 VAL A N 1
ATOM 1439 C CA . VAL A 1 182 ? 15.228 -7.639 -2.699 1.00 86.81 182 VAL A CA 1
ATOM 1440 C C . VAL A 1 182 ? 13.721 -7.482 -2.491 1.00 86.81 182 VAL A C 1
ATOM 1442 O O . VAL A 1 182 ? 13.253 -7.485 -1.350 1.00 86.81 182 VAL A O 1
ATOM 1445 N N . HIS A 1 183 ? 12.944 -7.402 -3.573 1.00 84.19 183 HIS A N 1
ATOM 1446 C CA . HIS A 1 183 ? 11.489 -7.303 -3.507 1.00 84.19 183 HIS A CA 1
ATOM 1447 C C . HIS A 1 183 ? 10.870 -8.535 -2.837 1.00 84.19 183 HIS A C 1
ATOM 1449 O O . HIS A 1 183 ? 10.022 -8.391 -1.958 1.00 84.19 183 HIS A O 1
ATOM 1455 N N . SER A 1 184 ? 11.327 -9.737 -3.185 1.00 87.62 184 SER A N 1
ATOM 1456 C CA . SER A 1 184 ? 10.868 -10.991 -2.581 1.00 87.62 184 SER A CA 1
ATOM 1457 C C . SER A 1 184 ? 11.170 -11.029 -1.085 1.00 87.62 184 SER A C 1
ATOM 1459 O O . SER A 1 184 ? 10.321 -11.409 -0.282 1.00 87.62 184 SER A O 1
ATOM 1461 N N . TYR A 1 185 ? 12.347 -10.566 -0.668 1.00 88.31 185 TYR A N 1
ATOM 1462 C CA . TYR A 1 185 ? 12.687 -10.519 0.749 1.00 88.31 185 TYR A CA 1
ATOM 1463 C C . TYR A 1 185 ? 11.832 -9.496 1.519 1.00 88.31 185 TYR A C 1
ATOM 1465 O O . TYR A 1 185 ? 11.217 -9.822 2.535 1.00 88.31 185 TYR A O 1
ATOM 1473 N N . VAL A 1 186 ? 11.742 -8.257 1.030 1.00 82.44 186 VAL A N 1
ATOM 1474 C CA . VAL A 1 186 ? 11.094 -7.163 1.772 1.00 82.44 186 VAL A CA 1
ATOM 1475 C C . VAL A 1 186 ? 9.570 -7.201 1.669 1.00 82.44 186 VAL A C 1
ATOM 1477 O O . VAL A 1 186 ? 8.875 -7.048 2.675 1.00 82.44 186 VAL A O 1
ATOM 1480 N N . ASN A 1 187 ? 9.026 -7.387 0.467 1.00 84.50 187 ASN A N 1
ATOM 1481 C CA . ASN A 1 187 ? 7.587 -7.284 0.223 1.00 84.50 187 ASN A CA 1
ATOM 1482 C C . ASN A 1 187 ? 6.841 -8.607 0.387 1.00 84.50 187 ASN A C 1
ATOM 1484 O O . ASN A 1 187 ? 5.644 -8.566 0.668 1.00 84.50 187 ASN A O 1
ATOM 1488 N N . VAL A 1 188 ? 7.527 -9.749 0.273 1.00 89.75 188 VAL A N 1
ATOM 1489 C CA . VAL A 1 188 ? 6.912 -11.074 0.438 1.00 89.75 188 VAL A CA 1
ATOM 1490 C C . VAL A 1 188 ? 7.333 -11.696 1.766 1.00 89.75 188 VAL A C 1
ATOM 1492 O O . VAL A 1 188 ? 6.483 -11.864 2.635 1.00 89.75 188 VAL A O 1
ATOM 1495 N N . TRP A 1 189 ? 8.621 -11.983 1.977 1.00 89.62 189 TRP A N 1
ATOM 1496 C CA . TRP A 1 189 ? 9.080 -12.731 3.155 1.00 89.62 189 TRP A CA 1
ATOM 1497 C C . TRP A 1 189 ? 8.836 -11.995 4.477 1.00 89.62 189 TRP A C 1
ATOM 1499 O O . TRP A 1 189 ? 8.118 -12.502 5.339 1.00 89.62 189 TRP A O 1
ATOM 1509 N N . LEU A 1 190 ? 9.366 -10.776 4.633 1.00 85.38 190 LEU A N 1
ATOM 1510 C CA . LEU A 1 190 ? 9.176 -9.993 5.862 1.00 85.38 190 LEU A CA 1
ATOM 1511 C C . LEU A 1 190 ? 7.693 -9.693 6.127 1.00 85.38 190 LEU A C 1
ATOM 1513 O O . LEU A 1 190 ? 7.240 -9.709 7.274 1.00 85.38 190 LEU A O 1
ATOM 1517 N N . ARG A 1 191 ? 6.911 -9.472 5.064 1.00 85.94 191 ARG A N 1
ATOM 1518 C CA . ARG A 1 191 ? 5.464 -9.244 5.159 1.00 85.94 191 ARG A CA 1
ATOM 1519 C C . ARG A 1 191 ? 4.717 -10.499 5.614 1.00 85.94 191 ARG A C 1
ATOM 1521 O O . ARG A 1 191 ? 3.882 -10.403 6.511 1.00 85.94 191 ARG A O 1
ATOM 1528 N N . ALA A 1 192 ? 5.041 -11.663 5.053 1.00 88.00 192 ALA A N 1
ATOM 1529 C CA . ALA A 1 192 ? 4.473 -12.944 5.461 1.00 88.00 192 ALA A CA 1
ATOM 1530 C C . ALA A 1 192 ? 4.827 -13.272 6.917 1.00 88.00 192 ALA A C 1
ATOM 1532 O O . ALA A 1 192 ? 3.953 -13.660 7.686 1.00 88.00 192 ALA A O 1
ATOM 1533 N N . GLN A 1 193 ? 6.078 -13.040 7.325 1.00 91.06 193 GLN A N 1
ATOM 1534 C CA . GLN A 1 193 ? 6.520 -13.232 8.705 1.00 91.06 193 GLN A CA 1
ATOM 1535 C C . GLN A 1 193 ? 5.748 -12.332 9.682 1.00 91.06 193 GLN A C 1
ATOM 1537 O O . GLN A 1 193 ? 5.286 -12.800 10.724 1.00 91.06 193 GLN A O 1
ATOM 1542 N N . SER A 1 194 ? 5.575 -11.051 9.342 1.00 86.75 194 SER A N 1
ATOM 1543 C CA . SER A 1 194 ? 4.786 -10.116 10.147 1.00 86.75 194 SER A CA 1
ATOM 1544 C C . SER A 1 194 ? 3.322 -10.555 10.250 1.00 86.75 194 SER A C 1
ATOM 1546 O O . SER A 1 194 ? 2.795 -10.622 11.360 1.00 86.75 194 SER A O 1
ATOM 1548 N N . GLY A 1 195 ? 2.695 -10.929 9.129 1.00 86.75 195 GLY A N 1
ATOM 1549 C CA . GLY A 1 195 ? 1.318 -11.431 9.112 1.00 86.75 195 GLY A CA 1
ATOM 1550 C C . GLY A 1 195 ? 1.145 -12.713 9.931 1.00 86.75 195 GLY A C 1
ATOM 1551 O O . GLY A 1 195 ? 0.183 -12.842 10.688 1.00 86.75 195 GLY A O 1
ATOM 1552 N N . TRP A 1 196 ? 2.114 -13.627 9.853 1.00 89.06 196 TRP A N 1
ATOM 1553 C CA . TRP A 1 196 ? 2.128 -14.860 10.635 1.00 89.06 196 TRP A CA 1
ATOM 1554 C C . TRP A 1 196 ? 2.215 -14.589 12.139 1.00 89.06 196 TRP A C 1
ATOM 1556 O O . TRP A 1 196 ? 1.450 -15.157 12.916 1.00 89.06 196 TRP A O 1
ATOM 1566 N N . SER A 1 197 ? 3.097 -13.675 12.550 1.00 90.19 197 SER A N 1
ATOM 1567 C CA . SER A 1 197 ? 3.216 -13.254 13.950 1.00 90.19 197 SER A CA 1
ATOM 1568 C C . SER A 1 197 ? 1.904 -12.660 14.477 1.00 90.19 197 SER A C 1
ATOM 1570 O O . SER A 1 197 ? 1.408 -13.079 15.524 1.00 90.19 197 SER A O 1
ATOM 1572 N N . SER A 1 198 ? 1.274 -11.756 13.717 1.00 86.81 198 SER A N 1
ATOM 1573 C CA . SER A 1 198 ? -0.027 -11.179 14.079 1.00 86.81 198 SER A CA 1
ATOM 1574 C C . SER A 1 198 ? -1.126 -12.237 14.210 1.00 86.81 198 SER A C 1
ATOM 1576 O O . SER A 1 198 ? -1.942 -12.166 15.130 1.00 86.81 198 SER A O 1
ATOM 1578 N N . PHE A 1 199 ? -1.143 -13.238 13.327 1.00 87.56 199 PHE A N 1
ATOM 1579 C CA . PHE A 1 199 ? -2.094 -14.346 13.405 1.00 87.56 199 PHE A CA 1
ATOM 1580 C C . PHE A 1 199 ? -1.872 -15.216 14.652 1.00 87.56 199 PHE A C 1
ATOM 1582 O O . PHE A 1 199 ? -2.830 -15.528 15.363 1.00 87.56 199 PHE A O 1
ATOM 1589 N N . LEU A 1 200 ? -0.617 -15.570 14.958 1.00 90.00 200 LEU A N 1
ATOM 1590 C CA . LEU A 1 200 ? -0.276 -16.345 16.155 1.00 90.00 200 LEU A CA 1
ATOM 1591 C C . LEU A 1 200 ? -0.687 -15.619 17.439 1.00 90.00 200 LEU A C 1
ATOM 1593 O O . LEU A 1 200 ? -1.330 -16.228 18.292 1.00 90.00 200 LEU A O 1
ATOM 1597 N N . LEU A 1 201 ? -0.394 -14.319 17.540 1.00 88.75 201 LEU A N 1
ATOM 1598 C CA . LEU A 1 201 ? -0.803 -13.485 18.673 1.00 88.75 201 LEU A CA 1
ATOM 1599 C C . LEU A 1 201 ? -2.326 -13.446 18.829 1.00 88.75 201 LEU A C 1
ATOM 1601 O O . LEU A 1 201 ? -2.836 -13.540 19.944 1.00 88.75 201 LEU A O 1
ATOM 1605 N N . ARG A 1 202 ? -3.078 -13.357 17.723 1.00 86.25 202 ARG A N 1
ATOM 1606 C CA . ARG A 1 202 ? -4.547 -13.365 17.779 1.00 86.25 202 ARG A CA 1
ATOM 1607 C C . ARG A 1 202 ? -5.090 -14.715 18.239 1.00 86.25 202 ARG A C 1
ATOM 1609 O O . ARG A 1 202 ? -6.014 -14.747 19.050 1.00 86.25 202 ARG A O 1
ATOM 1616 N N . ARG A 1 203 ? -4.501 -15.819 17.771 1.00 89.62 203 ARG A N 1
ATOM 1617 C CA . ARG A 1 203 ? -4.849 -17.174 18.223 1.00 89.62 203 ARG A CA 1
ATOM 1618 C C . ARG A 1 203 ? -4.561 -17.354 19.711 1.00 89.62 203 ARG A C 1
ATOM 1620 O O . ARG A 1 203 ? -5.382 -17.920 20.427 1.00 89.62 203 ARG A O 1
ATOM 1627 N N . GLU A 1 204 ? -3.423 -16.851 20.179 1.00 92.00 204 GLU A N 1
ATOM 1628 C CA . GLU A 1 204 ? -3.054 -16.879 21.593 1.00 92.00 204 GLU A CA 1
ATOM 1629 C C . GLU A 1 204 ? -4.011 -16.036 22.445 1.00 92.00 204 GLU A C 1
ATOM 1631 O O . GLU A 1 204 ? -4.467 -16.503 23.487 1.00 92.00 204 GLU A O 1
ATOM 1636 N N . ALA A 1 205 ? -4.378 -14.835 21.991 1.00 88.75 205 ALA A N 1
ATOM 1637 C CA . ALA A 1 205 ? -5.356 -13.991 22.672 1.00 88.75 205 ALA A CA 1
ATOM 1638 C C . ALA A 1 205 ? -6.728 -14.677 22.770 1.00 88.75 205 ALA A C 1
ATOM 1640 O O . ALA A 1 205 ? -7.301 -14.731 23.854 1.00 88.75 205 ALA A O 1
ATOM 1641 N N . ALA A 1 206 ? -7.223 -15.266 21.677 1.00 88.06 206 ALA A N 1
ATOM 1642 C CA . ALA A 1 206 ? -8.484 -16.008 21.674 1.00 88.06 206 ALA A CA 1
ATOM 1643 C C . ALA A 1 206 ? -8.450 -17.207 22.637 1.00 88.06 206 ALA A C 1
ATOM 1645 O O . ALA A 1 206 ? -9.401 -17.430 23.383 1.00 88.06 206 ALA A O 1
ATOM 1646 N N . HIS A 1 207 ? -7.332 -17.938 22.674 1.00 90.75 207 HIS A N 1
ATOM 1647 C CA . HIS A 1 207 ? -7.137 -19.036 23.616 1.00 90.75 207 HIS A CA 1
ATOM 1648 C C . HIS A 1 207 ? -7.119 -18.550 25.073 1.00 90.75 207 HIS A C 1
ATOM 1650 O O . HIS A 1 207 ? -7.799 -19.126 25.916 1.00 90.75 207 HIS A O 1
ATOM 1656 N N . LYS A 1 208 ? -6.376 -17.477 25.382 1.00 90.06 208 LYS A N 1
ATOM 1657 C CA . LYS A 1 208 ? -6.315 -16.902 26.737 1.00 90.06 208 LYS A CA 1
ATOM 1658 C C . LYS A 1 208 ? -7.676 -16.390 27.200 1.00 90.06 208 LYS A C 1
ATOM 1660 O O . LYS A 1 208 ? -8.054 -16.674 28.327 1.00 90.06 208 LYS A O 1
ATOM 1665 N N . ILE A 1 209 ? -8.419 -15.701 26.332 1.00 87.31 209 ILE A N 1
ATOM 1666 C CA . ILE A 1 209 ? -9.779 -15.231 26.631 1.00 87.31 209 ILE A CA 1
ATOM 1667 C C . ILE A 1 209 ? -10.712 -16.420 26.883 1.00 87.31 209 ILE A C 1
ATOM 1669 O O . ILE A 1 209 ? -11.467 -16.407 27.849 1.00 87.31 209 ILE A O 1
ATOM 1673 N N . GLY A 1 210 ? -10.631 -17.471 26.062 1.00 84.38 210 GLY A N 1
ATOM 1674 C CA . GLY A 1 210 ? -11.426 -18.688 26.247 1.00 84.38 210 GLY A CA 1
ATOM 1675 C C . GLY A 1 210 ? -11.072 -19.484 27.509 1.00 84.38 210 GLY A C 1
ATOM 1676 O O . GLY A 1 210 ? -11.925 -20.191 28.035 1.00 84.38 210 GLY A O 1
ATOM 1677 N N . ALA A 1 211 ? -9.838 -19.361 28.003 1.00 88.62 211 ALA A N 1
ATOM 1678 C CA . ALA A 1 211 ? -9.374 -20.010 29.227 1.00 88.62 211 ALA A CA 1
ATOM 1679 C C . ALA A 1 211 ? -9.740 -19.243 30.512 1.00 88.62 211 ALA A C 1
ATOM 1681 O O . ALA A 1 211 ? -9.567 -19.787 31.604 1.00 88.62 211 ALA A O 1
ATOM 1682 N N . LEU A 1 212 ? -10.224 -17.997 30.414 1.00 86.75 212 LEU A N 1
ATOM 1683 C CA . LEU A 1 212 ? -10.652 -17.237 31.588 1.00 86.75 212 LEU A CA 1
ATOM 1684 C C . LEU A 1 212 ? -11.916 -17.872 32.197 1.00 86.75 212 LEU A C 1
ATOM 1686 O O . LEU A 1 212 ? -12.880 -18.137 31.470 1.00 86.75 212 LEU A O 1
ATOM 1690 N N . PRO A 1 213 ? -11.949 -18.107 33.522 1.00 81.75 213 PRO A N 1
ATOM 1691 C CA . PRO A 1 213 ? -13.139 -18.621 34.181 1.00 81.75 213 PRO A CA 1
ATOM 1692 C C . PRO A 1 213 ? -14.281 -17.611 34.037 1.00 81.75 213 PRO A C 1
ATOM 1694 O O . PRO A 1 213 ? -14.116 -16.425 34.325 1.00 81.75 213 PRO A O 1
ATOM 1697 N N . ARG A 1 214 ? -15.453 -18.077 33.593 1.00 77.94 214 ARG A N 1
ATOM 1698 C CA . ARG A 1 214 ? -16.663 -17.246 33.602 1.00 77.94 214 ARG A CA 1
ATOM 1699 C C . ARG A 1 214 ? -17.086 -17.018 35.050 1.00 77.94 214 ARG A C 1
ATOM 1701 O O . ARG A 1 214 ? -17.255 -17.983 35.792 1.00 77.94 214 ARG A O 1
ATOM 1708 N N . ALA A 1 215 ? -17.252 -15.756 35.434 1.00 77.12 215 ALA A N 1
ATOM 1709 C CA . ALA A 1 215 ? -17.760 -15.402 36.752 1.00 77.12 215 ALA A CA 1
ATOM 1710 C C . ALA A 1 215 ? -19.199 -15.918 36.918 1.00 77.12 215 ALA A C 1
ATOM 1712 O O . ALA A 1 215 ? -20.028 -15.774 36.017 1.00 77.12 215 ALA A O 1
ATOM 1713 N N . SER A 1 216 ? -19.487 -16.538 38.062 1.00 80.31 216 SER A N 1
ATOM 1714 C CA . SER A 1 216 ? -20.856 -16.913 38.439 1.00 80.31 216 SER A CA 1
ATOM 1715 C C . SER A 1 216 ? -21.651 -15.687 38.906 1.00 80.31 216 SER A C 1
ATOM 1717 O O . SER A 1 216 ? -21.069 -14.723 39.407 1.00 80.31 216 SER A O 1
ATOM 1719 N N . GLU A 1 217 ? -22.985 -15.720 38.791 1.00 79.31 217 GLU A N 1
ATOM 1720 C CA . GLU A 1 217 ? -23.846 -14.630 39.290 1.00 79.31 217 GLU A CA 1
ATOM 1721 C C . GLU A 1 217 ? -23.617 -14.337 40.781 1.00 79.31 217 GLU A C 1
ATOM 1723 O O . GLU A 1 217 ? -23.687 -13.186 41.210 1.00 79.31 217 GLU A O 1
ATOM 1728 N N . GLU A 1 218 ? -23.308 -15.366 41.571 1.00 79.38 218 GLU A N 1
ATOM 1729 C CA . GLU A 1 218 ? -23.011 -15.235 42.999 1.00 79.38 218 GLU A CA 1
ATOM 1730 C C . GLU A 1 218 ? -21.699 -14.479 43.241 1.00 79.38 218 GLU A C 1
ATOM 1732 O O . GLU A 1 218 ? -21.649 -13.606 44.105 1.00 79.38 218 GLU A O 1
ATOM 1737 N N . GLN A 1 219 ? -20.657 -14.749 42.446 1.00 77.25 219 GLN A N 1
ATOM 1738 C CA . GLN A 1 219 ? -19.382 -14.029 42.532 1.00 77.25 219 GLN A CA 1
ATOM 1739 C C . GLN A 1 219 ? -19.524 -12.562 42.120 1.00 77.25 219 GLN A C 1
ATOM 1741 O O . GLN A 1 219 ? -18.983 -11.704 42.817 1.00 77.25 219 GLN A O 1
ATOM 1746 N N . LEU A 1 220 ? -20.289 -12.283 41.059 1.00 76.00 220 LEU A N 1
ATOM 1747 C CA . LEU A 1 220 ? -20.569 -10.923 40.584 1.00 76.00 220 LEU A CA 1
ATOM 1748 C C . LEU A 1 220 ? -21.315 -10.097 41.643 1.00 76.00 220 LEU A C 1
ATOM 1750 O O . LEU A 1 220 ? -20.940 -8.961 41.928 1.00 76.00 220 LEU A O 1
ATOM 1754 N N . ARG A 1 221 ? -22.332 -10.686 42.295 1.00 76.06 221 ARG A N 1
ATOM 1755 C CA . ARG A 1 221 ? -23.063 -10.029 43.394 1.00 76.06 221 ARG A CA 1
ATOM 1756 C C . ARG A 1 221 ? -22.204 -9.853 44.647 1.00 76.06 221 ARG A C 1
ATOM 1758 O O . ARG A 1 221 ? -22.317 -8.828 45.310 1.00 76.06 221 ARG A O 1
ATOM 1765 N N . ALA A 1 222 ? -21.356 -10.828 44.978 1.00 77.44 222 ALA A N 1
ATOM 1766 C CA . ALA A 1 222 ? -20.500 -10.768 46.164 1.00 77.44 222 ALA A CA 1
ATOM 1767 C C . ALA A 1 222 ? -19.381 -9.717 46.052 1.00 77.44 222 ALA A C 1
ATOM 1769 O O . ALA A 1 222 ? -18.998 -9.137 47.066 1.00 77.44 222 ALA A O 1
ATOM 1770 N N . HIS A 1 223 ? -18.870 -9.467 44.842 1.00 77.25 223 HIS A N 1
ATOM 1771 C CA . HIS A 1 223 ? -17.797 -8.494 44.599 1.00 77.25 223 HIS A CA 1
ATOM 1772 C C . HIS A 1 223 ? -18.313 -7.096 44.237 1.00 77.25 223 HIS A C 1
ATOM 1774 O O . HIS A 1 223 ? -17.518 -6.161 44.181 1.00 77.25 223 HIS A O 1
ATOM 1780 N N . ASN A 1 224 ? -19.635 -6.926 44.084 1.00 72.19 224 ASN A N 1
ATOM 1781 C CA . ASN A 1 224 ? -20.260 -5.659 43.695 1.00 72.19 224 ASN A CA 1
ATOM 1782 C C . ASN A 1 224 ? -19.659 -5.119 42.378 1.00 72.19 224 ASN A C 1
ATOM 1784 O O . ASN A 1 224 ? -19.395 -3.923 42.242 1.00 72.19 224 ASN A O 1
ATOM 1788 N N . ASP A 1 225 ? -19.380 -6.033 41.440 1.00 67.00 225 ASP A N 1
ATOM 1789 C CA . ASP A 1 225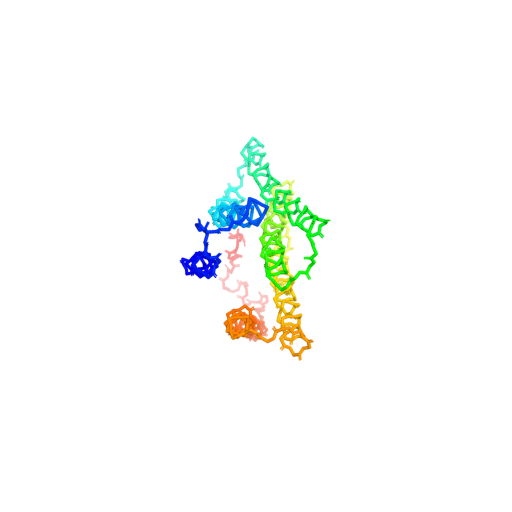 ? -18.648 -5.723 40.214 1.00 67.00 225 ASP A CA 1
ATOM 1790 C C . ASP A 1 225 ? -19.479 -4.798 39.318 1.00 67.00 225 ASP A C 1
ATOM 1792 O O . ASP A 1 225 ? -20.518 -5.184 38.782 1.00 67.00 225 ASP A O 1
ATOM 1796 N N . LEU A 1 226 ? -18.988 -3.570 39.148 1.00 68.94 226 LEU A N 1
ATOM 1797 C CA . LEU A 1 226 ? -19.461 -2.629 38.139 1.00 68.94 226 LEU A CA 1
ATOM 1798 C C . LEU A 1 226 ? -18.848 -3.008 36.790 1.00 68.94 226 LEU A C 1
ATOM 1800 O O . LEU A 1 226 ? -17.674 -3.376 36.698 1.00 68.94 226 LEU A O 1
ATOM 1804 N N . CYS A 1 227 ? -19.621 -2.861 35.722 1.00 65.75 227 CYS A N 1
ATOM 1805 C CA . CYS A 1 227 ? -19.120 -2.983 34.360 1.00 65.75 227 CYS A CA 1
ATOM 1806 C C . CYS A 1 227 ? -17.888 -2.081 34.163 1.00 65.75 227 CYS A C 1
ATOM 1808 O O . CYS A 1 227 ? -17.997 -0.865 34.254 1.00 65.75 227 CYS A O 1
ATOM 1810 N N . SER A 1 228 ? -16.710 -2.625 33.840 1.00 64.62 228 SER A N 1
ATOM 1811 C CA . SER A 1 228 ? -15.489 -1.806 33.674 1.00 64.62 228 SER A CA 1
ATOM 1812 C C . SER A 1 228 ? -15.551 -0.825 32.494 1.00 64.62 228 SER A C 1
ATOM 1814 O O . SER A 1 228 ? -14.756 0.110 32.423 1.00 64.62 228 SER A O 1
ATOM 1816 N N . ILE A 1 229 ? -16.498 -1.036 31.575 1.00 64.12 229 ILE A N 1
ATOM 1817 C CA . ILE A 1 229 ? -16.744 -0.188 30.402 1.00 64.12 229 ILE A CA 1
ATOM 1818 C C . ILE A 1 229 ? -17.751 0.918 30.732 1.00 64.12 229 ILE A C 1
ATOM 1820 O O . ILE A 1 229 ? -17.581 2.061 30.320 1.00 64.12 229 ILE A O 1
ATOM 1824 N N . CYS A 1 230 ? -18.802 0.576 31.472 1.00 72.94 230 CYS A N 1
ATOM 1825 C CA . CYS A 1 230 ? -19.965 1.427 31.681 1.00 72.94 230 CYS A CA 1
ATOM 1826 C C . CYS A 1 230 ? -20.102 1.970 33.112 1.00 72.94 230 CYS A C 1
ATOM 1828 O O . CYS A 1 230 ? -20.924 2.852 33.343 1.00 72.94 230 CYS A O 1
ATOM 1830 N N . PHE A 1 231 ? -19.262 1.506 34.044 1.00 62.62 231 PHE A N 1
ATOM 1831 C CA . PHE A 1 231 ? -19.231 1.865 35.470 1.00 62.62 231 PHE A CA 1
ATOM 1832 C C . PHE A 1 231 ? -20.617 1.872 36.142 1.00 62.62 231 PHE A C 1
ATOM 1834 O O . PHE A 1 231 ? -20.852 2.602 37.106 1.00 62.62 231 PHE A O 1
ATOM 1841 N N . GLN A 1 232 ? -21.519 1.042 35.619 1.00 54.94 232 GLN A N 1
ATOM 1842 C CA . GLN A 1 232 ? -22.870 0.780 36.104 1.00 54.94 232 GLN A CA 1
ATOM 1843 C C . GLN A 1 232 ? -23.008 -0.691 36.476 1.00 54.94 232 GLN A C 1
ATOM 1845 O O . GLN A 1 232 ? -22.257 -1.520 35.900 1.00 54.94 232 GLN A O 1
#

InterPro domains:
  IPR025754 TRC8-like, N-terminal domain [PF13705] (2-196)
  IPR050731 HRD1 family E3 ubiquitin-protein ligases [PTHR22763] (16-232)

Foldseek 3Di:
DVPLVVLVVVLVVLVVVLPQPDDDPVVNVVVVLVSVLSVVLSVLLVVLVVLLVVLVVVLVVLDPDVVVVCVSLVSLVCSQCVLVVVLVCLPVVDDDDLVNLVSSLSSVLSNLSSVLSNVLSVLSVVQSVDPVGDPPNVVVNVVSVLVSLVVQQVSLVVSLVVLVVCCVPHDPDPVSVVVSVVSCVPRHVVSVVVSVVVVVVVVVVVVVVVPDDDDDPVNCVVVVDADPVPSD

Secondary structure (DSSP, 8-state):
--HHHHHHHHHHHHHHHTTTTS--HHHHHHHHHHHHHHHHHHHHHHHHHHHHHHHHHHHHTT---HHHHHHHHHHHHHHHHHHHHHHHHHHHHS---HHHHHHHHHHHHHHHHHHHHHHHHHHHHHHHH-TT--TTHHHHHHHHHHHHHHHHHHHHHHHHHHHHHHHHHS---HHHHHHHHHHIIIIIIHHHHHHHHHHHHHHHHHHHHHHSPPPPHHHHHHHT---TTT--

Organism: Eleutherodactylus coqui (NCBI:txid57060)

Radius of gyration: 23.42 Å; chains: 1; bounding box: 50×41×74 Å

Sequence (232 aa):
MHRGVTEGVTLMLLALQTGLLDLHVLQRTFLLSIILFIVVTSTLQSMVEISDPIVLALAATGNRSPWKHLRGVSMCLFLFIFPSFMAYKLSHFFDMDFWLLIMVSSCLLTSLQVLGTFFIYSLFMVELFQDGGVERMDEIIYGVNAVSRVLEFLVALCVVAYGTWESMFGEWSWIGVSVIIVHSYVNVWLRAQSGWSSFLLRREAAHKIGALPRASEEQLRAHNDLCSICFQ

pLDDT: mean 76.73, std 10.87, range [41.09, 92.88]